Protein AF-A0A3G3MDG9-F1 (afdb_monomer)

Structure (mmCIF, N/CA/C/O backbone):
data_AF-A0A3G3MDG9-F1
#
_entry.id   AF-A0A3G3MDG9-F1
#
loop_
_atom_site.group_PDB
_atom_site.id
_atom_site.type_symbol
_atom_site.label_atom_id
_atom_site.label_alt_id
_atom_site.label_comp_id
_atom_site.label_asym_id
_atom_site.label_entity_id
_atom_site.label_seq_id
_atom_site.pdbx_PDB_ins_code
_atom_site.Cartn_x
_atom_site.Cartn_y
_atom_site.Cartn_z
_atom_site.occupancy
_atom_site.B_iso_or_equiv
_atom_site.auth_seq_id
_atom_site.auth_comp_id
_atom_site.auth_asym_id
_atom_site.auth_atom_id
_atom_site.pdbx_PDB_model_num
ATOM 1 N N . MET A 1 1 ? -11.735 25.273 51.847 1.00 40.66 1 MET A N 1
ATOM 2 C CA . MET A 1 1 ? -10.512 25.060 52.646 1.00 40.66 1 MET A CA 1
ATOM 3 C C . MET A 1 1 ? -9.424 24.562 51.715 1.00 40.66 1 MET A C 1
ATOM 5 O O . MET A 1 1 ? -9.627 23.567 51.036 1.00 40.66 1 MET A O 1
ATOM 9 N N . ARG A 1 2 ? -8.344 25.340 51.602 1.00 42.16 2 ARG A N 1
ATOM 10 C CA . ARG A 1 2 ? -7.123 25.003 50.863 1.00 42.16 2 ARG A CA 1
ATOM 11 C C . ARG A 1 2 ? -6.325 24.003 51.692 1.00 42.16 2 ARG A C 1
ATOM 13 O O . ARG A 1 2 ? -6.172 24.253 52.882 1.00 42.16 2 ARG A O 1
ATOM 20 N N . VAL A 1 3 ? -5.740 22.987 51.067 1.00 43.12 3 VAL A N 1
ATOM 21 C CA . VAL A 1 3 ? -4.471 22.435 51.554 1.00 43.12 3 VAL A CA 1
ATOM 22 C C . VAL A 1 3 ? -3.574 22.186 50.348 1.00 43.12 3 VAL A C 1
ATOM 24 O O . VAL A 1 3 ? -3.864 21.375 49.476 1.00 43.12 3 VAL A O 1
ATOM 27 N N . CYS A 1 4 ? -2.529 23.001 50.290 1.00 39.69 4 CYS A N 1
ATOM 28 C CA . CYS A 1 4 ? -1.399 22.923 49.385 1.00 39.69 4 CYS A CA 1
ATOM 29 C C . CYS A 1 4 ? -0.444 21.814 49.839 1.00 39.69 4 CYS A C 1
ATOM 31 O O . CYS A 1 4 ? -0.303 21.606 51.040 1.00 39.69 4 CYS A O 1
ATOM 33 N N . SER A 1 5 ? 0.289 21.207 48.907 1.00 45.94 5 SER A N 1
ATOM 34 C CA . SER A 1 5 ? 1.649 20.665 49.091 1.00 45.94 5 SER A CA 1
ATOM 35 C C . SER A 1 5 ? 2.196 20.276 47.707 1.00 45.94 5 SER A C 1
ATOM 37 O O . SER A 1 5 ? 1.462 19.645 46.960 1.00 45.94 5 SER A O 1
ATOM 39 N N . VAL A 1 6 ? 3.439 20.489 47.271 1.00 43.09 6 VAL A N 1
ATOM 40 C CA . VAL A 1 6 ? 4.469 21.544 47.365 1.00 43.09 6 VAL A CA 1
ATOM 41 C C . VAL A 1 6 ? 5.701 20.948 46.634 1.00 43.09 6 VAL A C 1
ATOM 43 O O . VAL A 1 6 ? 6.019 19.794 46.881 1.00 43.09 6 VAL A O 1
ATOM 46 N N . LEU A 1 7 ? 6.362 21.759 45.784 1.00 37.25 7 LEU A N 1
ATOM 47 C CA . LEU A 1 7 ? 7.747 21.688 45.229 1.00 37.25 7 LEU A CA 1
ATOM 48 C C . LEU A 1 7 ? 8.160 20.483 44.327 1.00 37.25 7 LEU A C 1
ATOM 50 O O . LEU A 1 7 ? 7.907 19.348 44.690 1.00 37.25 7 LEU A O 1
ATOM 54 N N . LEU A 1 8 ? 8.712 20.567 43.096 1.00 37.09 8 LEU A N 1
ATOM 55 C CA . LEU A 1 8 ? 9.752 21.351 42.362 1.00 37.09 8 LEU A CA 1
ATOM 56 C C . LEU A 1 8 ? 11.233 20.873 42.490 1.00 37.09 8 LEU A C 1
ATOM 58 O O . LEU A 1 8 ? 11.784 20.845 43.581 1.00 37.09 8 LEU A O 1
ATOM 62 N N . VAL A 1 9 ? 11.859 20.700 41.302 1.00 34.34 9 VAL A N 1
ATOM 63 C CA . VAL A 1 9 ? 13.285 20.874 40.874 1.00 34.34 9 VAL A CA 1
ATOM 64 C C . VAL A 1 9 ? 14.215 19.651 40.632 1.00 34.34 9 VAL A C 1
ATOM 66 O O . VAL A 1 9 ? 14.657 18.977 41.549 1.00 34.34 9 VAL A O 1
ATOM 69 N N . ALA A 1 10 ? 14.526 19.484 39.330 1.00 37.44 10 ALA A N 1
ATOM 70 C CA . ALA A 1 10 ? 15.766 19.192 38.565 1.00 37.44 10 ALA A CA 1
ATOM 71 C C . ALA A 1 10 ? 17.047 18.565 39.172 1.00 37.44 10 ALA A C 1
ATOM 73 O O . ALA A 1 10 ? 17.504 18.985 40.224 1.00 37.44 10 ALA A O 1
ATOM 74 N N . ALA A 1 11 ? 17.750 17.749 38.358 1.00 37.03 11 ALA A N 1
ATOM 75 C CA . ALA A 1 11 ? 19.122 18.015 37.864 1.00 37.03 11 ALA A CA 1
ATOM 76 C C . ALA A 1 11 ? 19.625 16.904 36.910 1.00 37.03 11 ALA A C 1
ATOM 78 O O . ALA A 1 11 ? 19.426 15.718 37.156 1.00 37.03 11 ALA A O 1
ATOM 79 N N . ALA A 1 12 ? 20.302 17.306 35.831 1.00 42.16 12 ALA A N 1
ATOM 80 C CA . ALA A 1 12 ? 21.084 16.449 34.941 1.00 42.16 12 ALA A CA 1
ATOM 81 C C . ALA A 1 12 ? 22.559 16.444 35.379 1.00 42.16 12 ALA A C 1
ATOM 83 O O . ALA A 1 12 ? 23.062 17.485 35.802 1.00 42.16 12 ALA A O 1
ATOM 84 N N . ALA A 1 13 ? 23.267 15.323 35.210 1.00 40.09 13 ALA A N 1
ATOM 85 C CA . ALA A 1 13 ? 24.725 15.271 35.312 1.00 40.09 13 ALA A CA 1
ATOM 86 C C . ALA A 1 13 ? 25.321 14.265 34.309 1.00 40.09 13 ALA A C 1
ATOM 88 O O . ALA A 1 13 ? 24.972 13.086 34.307 1.00 40.09 13 ALA A O 1
ATOM 89 N N . LEU A 1 14 ? 26.213 14.781 33.456 1.00 33.66 14 LEU A N 1
ATOM 90 C CA . LEU A 1 14 ? 27.171 14.049 32.625 1.00 33.66 14 LEU A CA 1
ATOM 91 C C . LEU A 1 14 ? 28.174 13.291 33.506 1.00 33.66 14 LEU A C 1
ATOM 93 O O . LEU A 1 14 ? 28.687 13.870 34.461 1.00 33.66 14 LEU A O 1
ATOM 97 N N . ILE A 1 15 ? 28.590 12.097 33.076 1.00 38.34 15 ILE A N 1
ATOM 98 C CA . ILE A 1 15 ? 29.926 11.572 33.391 1.00 38.34 15 ILE A CA 1
ATOM 99 C C . ILE A 1 15 ? 30.553 11.046 32.097 1.00 38.34 15 ILE A C 1
ATOM 101 O O . ILE A 1 15 ? 30.101 10.058 31.523 1.00 38.34 15 ILE A O 1
ATOM 105 N N . ALA A 1 16 ? 31.593 11.746 31.650 1.00 34.00 16 ALA A N 1
ATOM 106 C CA . ALA A 1 16 ? 32.583 11.287 30.688 1.00 34.00 16 ALA A CA 1
ATOM 107 C C . ALA A 1 16 ? 33.885 11.040 31.461 1.00 34.00 16 ALA A C 1
ATOM 109 O O . ALA A 1 16 ? 34.328 11.927 32.190 1.00 34.00 16 ALA A O 1
ATOM 110 N N . ILE A 1 17 ? 34.498 9.866 31.303 1.00 39.69 17 ILE A N 1
ATOM 111 C CA . ILE A 1 17 ? 35.879 9.605 31.728 1.00 39.69 17 ILE A CA 1
ATOM 112 C C . ILE A 1 17 ? 36.569 8.843 30.592 1.00 39.69 17 ILE A C 1
ATOM 114 O O . ILE A 1 17 ? 36.108 7.783 30.175 1.00 39.69 17 ILE A O 1
ATOM 118 N N . SER A 1 18 ? 37.660 9.423 30.094 1.00 33.22 18 SER A N 1
ATOM 119 C CA . SER A 1 18 ? 38.590 8.847 29.118 1.00 33.22 18 SER A CA 1
ATOM 120 C C . SER A 1 18 ? 39.873 8.359 29.802 1.00 33.22 18 SER A C 1
ATOM 122 O O . SER A 1 18 ? 40.293 8.953 30.796 1.00 33.22 18 SER A O 1
ATOM 124 N N . SER A 1 19 ? 40.567 7.437 29.107 1.00 35.47 19 SER A N 1
ATOM 125 C CA . SER A 1 19 ? 42.020 7.103 29.138 1.00 35.47 19 SER A CA 1
ATOM 126 C C . SER A 1 19 ? 42.567 6.350 30.374 1.00 35.47 19 SER A C 1
ATOM 128 O O . SER A 1 19 ? 42.198 6.678 31.489 1.00 35.47 19 SER A O 1
ATOM 130 N N . ALA A 1 20 ? 43.500 5.383 30.299 1.00 33.78 20 ALA A N 1
ATOM 131 C CA . ALA A 1 20 ? 44.300 4.790 29.213 1.00 33.78 20 ALA A CA 1
ATOM 132 C C . ALA A 1 20 ? 45.122 3.563 29.733 1.00 33.78 20 ALA A C 1
ATOM 134 O O . ALA A 1 20 ? 45.177 3.353 30.941 1.00 33.78 20 ALA A O 1
ATOM 135 N N . ILE A 1 21 ? 45.848 2.894 28.808 1.00 35.38 21 ILE A N 1
ATOM 136 C CA . ILE A 1 21 ? 47.139 2.151 28.947 1.00 35.38 21 ILE A CA 1
ATOM 137 C C . ILE A 1 21 ? 47.084 0.599 28.887 1.00 35.38 21 ILE A C 1
ATOM 139 O O . ILE A 1 21 ? 46.670 -0.062 29.832 1.00 35.38 21 ILE A O 1
ATOM 143 N N . GLU A 1 22 ? 47.616 0.038 27.784 1.00 39.00 22 GLU A N 1
ATOM 144 C CA . GLU A 1 22 ? 48.200 -1.323 27.665 1.00 39.00 22 GLU A CA 1
ATOM 145 C C . GLU A 1 22 ? 49.720 -1.299 27.973 1.00 39.00 22 GLU A C 1
ATOM 147 O O . GLU A 1 22 ? 50.306 -0.209 27.974 1.00 39.00 22 GLU A O 1
ATOM 152 N N . PRO A 1 23 ? 50.400 -2.456 28.178 1.00 49.34 23 PRO A N 1
ATOM 153 C CA . PRO A 1 23 ? 51.085 -3.111 27.038 1.00 49.34 23 PRO A CA 1
ATOM 154 C C . PRO A 1 23 ? 51.231 -4.664 27.072 1.00 49.34 23 PRO A C 1
ATOM 156 O O . PRO A 1 23 ? 51.513 -5.261 28.104 1.00 49.34 23 PRO A O 1
ATOM 159 N N . SER A 1 24 ? 51.111 -5.268 25.877 1.00 36.94 24 SER A N 1
ATOM 160 C CA . SER A 1 24 ? 51.947 -6.291 25.182 1.00 36.94 24 SER A CA 1
ATOM 161 C C . SER A 1 24 ? 52.728 -7.407 25.924 1.00 36.94 24 SER A C 1
ATOM 163 O O . SER A 1 24 ? 53.593 -7.106 26.741 1.00 36.94 24 SER A O 1
ATOM 165 N N . ALA A 1 25 ? 52.585 -8.670 25.462 1.00 37.84 25 ALA A N 1
ATOM 166 C CA . ALA A 1 25 ? 53.700 -9.531 24.991 1.00 37.84 25 ALA A CA 1
ATOM 167 C C . ALA A 1 25 ? 53.247 -10.862 24.318 1.00 37.84 25 ALA A C 1
ATOM 169 O O . ALA A 1 25 ? 52.227 -11.456 24.648 1.00 37.84 25 ALA A O 1
ATOM 170 N N . THR A 1 26 ? 54.078 -11.294 23.367 1.00 35.34 26 THR A N 1
ATOM 171 C CA . THR A 1 26 ? 53.973 -12.276 22.262 1.00 35.34 26 THR A CA 1
ATOM 172 C C . THR A 1 26 ? 54.349 -13.733 22.619 1.00 35.34 26 THR A C 1
ATOM 174 O O . THR A 1 26 ? 55.194 -13.923 23.485 1.00 35.34 26 THR A O 1
ATOM 177 N N . SER A 1 27 ? 53.859 -14.751 21.875 1.00 28.95 27 SER A N 1
ATOM 178 C CA . SER A 1 27 ? 54.672 -15.750 21.110 1.00 28.95 27 SER A CA 1
ATOM 179 C C . SER A 1 27 ? 53.924 -17.055 20.742 1.00 28.95 27 SER A C 1
ATOM 181 O O . SER A 1 27 ? 53.002 -17.488 21.420 1.00 28.95 27 SER A O 1
ATOM 183 N N . THR A 1 28 ? 54.349 -17.679 19.637 1.00 39.06 28 THR A N 1
ATOM 184 C CA . THR A 1 28 ? 53.748 -18.792 18.867 1.00 39.06 28 THR A CA 1
ATOM 185 C C . THR A 1 28 ? 54.787 -19.889 18.548 1.00 39.06 28 THR A C 1
ATOM 187 O O . THR A 1 28 ? 55.957 -19.535 18.438 1.00 39.06 28 THR A O 1
ATOM 190 N N . VAL A 1 29 ? 54.348 -21.139 18.247 1.00 29.59 29 VAL A N 1
ATOM 191 C CA . VAL A 1 29 ? 54.747 -22.039 17.101 1.00 29.59 29 VAL A CA 1
ATOM 192 C C . VAL A 1 29 ? 54.906 -23.562 17.424 1.00 29.59 29 VAL A C 1
ATOM 194 O O . VAL A 1 29 ? 55.807 -23.930 18.161 1.00 29.59 29 VAL A O 1
ATOM 197 N N . LYS A 1 30 ? 54.059 -24.391 16.751 1.00 34.00 30 LYS A N 1
ATOM 198 C CA . LYS A 1 30 ? 54.176 -25.708 16.006 1.00 34.00 30 LYS A CA 1
ATOM 199 C C . LYS A 1 30 ? 54.947 -26.935 16.597 1.00 34.00 30 LYS A C 1
ATOM 201 O O . LYS A 1 30 ? 55.933 -26.748 17.284 1.00 34.00 30 LYS A O 1
ATOM 206 N N . VAL A 1 31 ? 54.586 -28.217 16.327 1.00 33.28 31 VAL A N 1
ATOM 207 C CA . VAL A 1 31 ? 54.871 -29.023 15.087 1.00 33.28 31 VAL A CA 1
ATOM 208 C C . VAL A 1 31 ? 54.254 -30.474 15.097 1.00 33.28 31 VAL A C 1
ATOM 210 O O . VAL A 1 31 ? 54.311 -31.131 16.127 1.00 33.28 31 VAL A O 1
ATOM 213 N N . ALA A 1 32 ? 53.717 -30.909 13.926 1.00 34.22 32 ALA A N 1
ATOM 214 C CA . ALA A 1 32 ? 53.700 -32.199 13.137 1.00 34.22 32 ALA A CA 1
ATOM 215 C C . ALA A 1 32 ? 53.591 -33.626 13.785 1.00 34.22 32 ALA A C 1
ATOM 217 O O . ALA A 1 32 ? 54.281 -33.912 14.750 1.00 34.22 32 ALA A O 1
ATOM 218 N N . GLU A 1 33 ? 52.642 -34.514 13.404 1.00 30.64 33 GLU A N 1
ATOM 219 C CA . GLU A 1 33 ? 52.488 -35.512 12.280 1.00 30.64 33 GLU A CA 1
ATOM 220 C C . GLU A 1 33 ? 53.062 -36.959 12.475 1.00 30.64 33 GLU A C 1
ATOM 222 O O . GLU A 1 33 ? 54.268 -37.163 12.427 1.00 30.64 33 GLU A O 1
ATOM 227 N N . VAL A 1 34 ? 52.138 -37.952 12.484 1.00 33.94 34 VAL A N 1
ATOM 228 C CA . VAL A 1 34 ? 52.049 -39.171 11.609 1.00 33.94 34 VAL A CA 1
ATOM 229 C C . VAL A 1 34 ? 52.614 -40.569 12.023 1.00 33.94 34 VAL A C 1
ATOM 231 O O . VAL A 1 34 ? 53.767 -40.715 12.402 1.00 33.94 34 VAL A O 1
ATOM 234 N N . GLN A 1 35 ? 51.774 -41.603 11.731 1.00 32.31 35 GLN A N 1
ATOM 235 C CA . GLN A 1 35 ? 51.984 -43.074 11.506 1.00 32.31 35 GLN A CA 1
ATOM 236 C C . GLN A 1 35 ? 52.208 -44.009 12.728 1.00 32.31 35 GLN A C 1
ATOM 238 O O . GLN A 1 35 ? 52.858 -43.621 13.679 1.00 32.31 35 GLN A O 1
ATOM 243 N N . ALA A 1 36 ? 51.789 -45.290 12.796 1.00 35.44 36 ALA A N 1
ATOM 244 C CA . ALA A 1 36 ? 50.981 -46.207 11.969 1.00 35.44 36 ALA A CA 1
ATOM 245 C C . ALA A 1 36 ? 50.685 -47.529 12.737 1.00 35.44 36 ALA A C 1
ATOM 247 O O . ALA A 1 36 ? 51.465 -47.927 13.590 1.00 35.44 36 ALA A O 1
ATOM 248 N N . ARG A 1 37 ? 49.657 -48.264 12.272 1.00 33.19 37 ARG A N 1
ATOM 249 C CA . ARG A 1 37 ? 49.536 -49.745 12.163 1.00 33.19 37 ARG A CA 1
ATOM 250 C C . ARG A 1 37 ? 49.716 -50.651 13.404 1.00 33.19 37 ARG A C 1
ATOM 252 O O . ARG A 1 37 ? 50.830 -50.957 13.798 1.00 33.19 37 ARG A O 1
ATOM 259 N N . GLY A 1 38 ? 48.635 -51.385 13.704 1.00 34.41 38 GLY A N 1
ATOM 260 C CA . GLY A 1 38 ? 48.641 -52.839 13.468 1.00 34.41 38 GLY A CA 1
ATOM 261 C C . GLY A 1 38 ? 48.360 -53.780 14.647 1.00 34.41 38 GLY A C 1
ATOM 262 O O . GLY A 1 38 ? 49.300 -54.232 15.278 1.00 34.41 38 GLY A O 1
ATOM 263 N N . ALA A 1 39 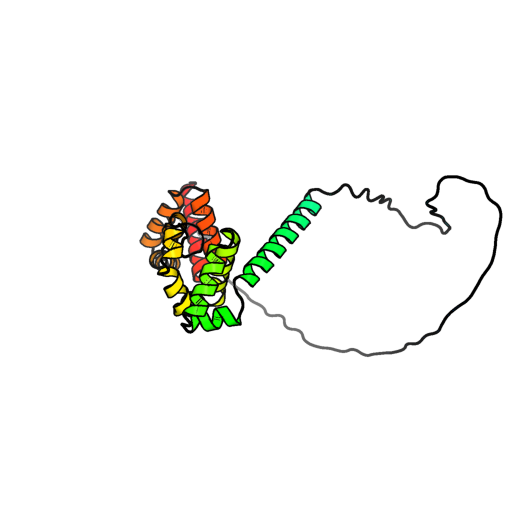? 47.085 -54.188 14.744 1.00 36.84 39 ALA A N 1
ATOM 264 C CA . ALA A 1 39 ? 46.558 -55.533 15.046 1.00 36.84 39 ALA A CA 1
ATOM 265 C C . ALA A 1 39 ? 46.810 -56.184 16.424 1.00 36.84 39 ALA A C 1
ATOM 267 O O . ALA A 1 39 ? 47.897 -56.121 16.969 1.00 36.84 39 ALA A O 1
ATOM 268 N N . ASP A 1 40 ? 45.932 -57.010 16.994 1.00 40.38 40 ASP A N 1
ATOM 269 C CA . ASP A 1 40 ? 44.495 -57.333 16.906 1.00 40.38 40 ASP A CA 1
ATOM 270 C C . ASP A 1 40 ? 44.299 -58.502 17.915 1.00 40.38 40 ASP A C 1
ATOM 272 O O . ASP A 1 40 ? 45.234 -59.285 18.114 1.00 40.38 40 ASP A O 1
ATOM 276 N N . LYS A 1 41 ? 43.059 -58.696 18.404 1.00 49.59 41 LYS A N 1
ATOM 277 C CA . LYS A 1 41 ? 42.467 -59.923 19.009 1.00 49.59 41 LYS A CA 1
ATOM 278 C C . LYS A 1 41 ? 42.630 -60.118 20.534 1.00 49.59 41 LYS A C 1
ATOM 280 O O . LYS A 1 41 ? 43.735 -60.073 21.044 1.00 49.59 41 LYS A O 1
ATOM 285 N N . ARG A 1 42 ? 41.601 -60.469 21.330 1.00 44.19 42 ARG A N 1
ATOM 286 C CA . ARG A 1 42 ? 40.254 -61.049 21.090 1.00 44.19 42 ARG A CA 1
ATOM 287 C C . ARG A 1 42 ? 39.276 -60.704 22.251 1.00 44.19 42 ARG A C 1
ATOM 289 O O . ARG A 1 42 ? 39.528 -61.104 23.376 1.00 44.19 42 ARG A O 1
ATOM 296 N N . PHE A 1 43 ? 38.159 -60.061 21.899 1.00 52.62 43 PHE A N 1
ATOM 297 C CA . PHE A 1 43 ? 36.726 -60.275 22.222 1.00 52.62 43 PHE A CA 1
ATOM 298 C C . PHE A 1 43 ? 36.193 -60.710 23.606 1.00 52.62 43 PHE A C 1
ATOM 300 O O . PHE A 1 43 ? 36.505 -61.796 24.081 1.00 52.62 43 PHE A O 1
ATOM 307 N N . LEU A 1 44 ? 35.116 -60.020 24.022 1.00 37.78 44 LEU A N 1
ATOM 308 C CA . LEU A 1 44 ? 33.747 -60.564 24.154 1.00 37.78 44 LEU A CA 1
ATOM 309 C C . LEU A 1 44 ? 32.713 -59.472 23.780 1.00 37.78 44 LEU A C 1
ATOM 311 O O . LEU A 1 44 ? 33.039 -58.297 23.720 1.00 37.78 44 LEU A O 1
ATOM 315 N N . ARG A 1 45 ? 31.503 -59.887 23.397 1.00 54.28 45 ARG A N 1
ATOM 316 C CA . ARG A 1 45 ? 30.595 -59.229 22.437 1.00 54.28 45 ARG A CA 1
ATOM 317 C C . ARG A 1 45 ? 29.321 -58.719 23.126 1.00 54.28 45 ARG A C 1
ATOM 319 O O . ARG A 1 45 ? 28.633 -59.532 23.732 1.00 54.28 45 ARG A O 1
ATOM 326 N N . SER A 1 46 ? 28.950 -57.448 22.941 1.00 47.38 46 SER A N 1
ATOM 327 C CA . SER A 1 46 ? 27.567 -56.937 23.058 1.00 47.38 46 SER A CA 1
ATOM 328 C C . SER A 1 46 ? 27.425 -55.599 22.303 1.00 47.38 46 SER A C 1
ATOM 330 O O . SER A 1 46 ? 28.430 -55.028 21.898 1.00 47.38 46 SER A O 1
ATOM 332 N N . HIS A 1 47 ? 26.197 -55.221 21.941 1.00 39.91 47 HIS A N 1
ATOM 333 C CA . HIS A 1 47 ? 25.852 -54.383 20.781 1.00 39.91 47 HIS A CA 1
ATOM 334 C C . HIS A 1 47 ? 26.597 -53.034 20.661 1.00 39.91 47 HIS A C 1
ATOM 336 O O . HIS A 1 47 ? 26.511 -52.183 21.536 1.00 39.91 47 HIS A O 1
ATOM 342 N N . GLN A 1 48 ? 27.254 -52.840 19.507 1.00 46.75 48 GLN A N 1
ATOM 343 C CA . GLN A 1 48 ? 27.901 -51.603 19.057 1.00 46.75 48 GLN A CA 1
ATOM 344 C C . GLN A 1 48 ? 26.969 -50.394 19.184 1.00 46.75 48 GLN A C 1
ATOM 346 O O . GLN A 1 48 ? 25.990 -50.291 18.449 1.00 46.75 48 GLN A O 1
ATOM 351 N N . THR A 1 49 ? 27.315 -49.455 20.057 1.00 44.25 49 THR A N 1
ATOM 352 C CA . THR A 1 49 ? 27.961 -48.190 19.662 1.00 44.25 49 THR A CA 1
ATOM 353 C C . THR A 1 49 ? 28.788 -47.755 20.883 1.00 44.25 49 THR A C 1
ATOM 355 O O . THR A 1 49 ? 28.218 -47.300 21.862 1.00 44.25 49 THR A O 1
ATOM 358 N N . GLU A 1 50 ? 30.090 -48.070 20.885 1.00 39.44 50 GLU A N 1
ATOM 359 C CA . GLU A 1 50 ? 31.003 -47.932 22.036 1.00 39.44 50 GLU A CA 1
ATOM 360 C C . GLU A 1 50 ? 31.090 -46.476 22.524 1.00 39.44 50 GLU A C 1
ATOM 362 O O . GLU A 1 50 ? 31.585 -45.595 21.819 1.00 39.44 50 GLU A O 1
ATOM 367 N N . GLU A 1 51 ? 30.606 -46.248 23.743 1.00 55.50 51 GLU A N 1
ATOM 368 C CA . GLU A 1 51 ? 31.224 -45.312 24.679 1.00 55.50 51 GLU A CA 1
ATOM 369 C C . GLU A 1 51 ? 32.533 -45.925 25.206 1.00 55.50 51 GLU A C 1
ATOM 371 O O . GLU A 1 51 ? 32.867 -47.053 24.857 1.00 55.50 51 GLU A O 1
ATOM 376 N N . GLU A 1 52 ? 33.209 -45.197 26.096 1.00 47.78 52 GLU A N 1
ATOM 377 C CA . GLU A 1 52 ? 34.110 -45.682 27.156 1.00 47.78 52 GLU A CA 1
ATOM 378 C C . GLU A 1 52 ? 35.529 -45.112 27.050 1.00 47.78 52 GLU A C 1
ATOM 380 O O . GLU A 1 52 ? 36.135 -45.066 25.988 1.00 47.78 52 GLU A O 1
ATOM 385 N N . GLN A 1 53 ? 36.194 -44.684 28.116 1.00 43.66 53 GLN A N 1
ATOM 386 C CA . GLN A 1 53 ? 35.896 -44.506 29.541 1.00 43.66 53 GLN A CA 1
ATOM 387 C C . GLN A 1 53 ? 37.190 -43.916 30.123 1.00 43.66 53 GLN A C 1
ATOM 389 O O . GLN A 1 53 ? 38.274 -44.154 29.585 1.00 43.66 53 GLN A O 1
ATOM 394 N N . GLY A 1 54 ? 37.102 -43.282 31.290 1.00 36.12 54 GLY A N 1
ATOM 395 C CA . GLY A 1 54 ? 38.164 -43.453 32.280 1.00 36.12 54 GLY A CA 1
ATOM 396 C C . GLY A 1 54 ? 38.705 -42.180 32.917 1.00 36.12 54 GLY A C 1
ATOM 397 O O . GLY A 1 54 ? 39.614 -41.555 32.388 1.00 36.12 54 GLY A O 1
ATOM 398 N N . ASP A 1 55 ? 38.227 -41.961 34.141 1.00 34.22 55 ASP A N 1
ATOM 399 C CA . ASP A 1 55 ? 39.079 -41.781 35.323 1.00 34.22 55 ASP A CA 1
ATOM 400 C C . ASP A 1 55 ? 39.641 -40.372 35.612 1.00 34.22 55 ASP A C 1
ATOM 402 O O . ASP A 1 55 ? 40.752 -40.024 35.221 1.00 34.22 55 ASP A O 1
ATOM 406 N N . SER A 1 56 ? 38.890 -39.590 36.400 1.00 36.84 56 SER A N 1
ATOM 407 C CA . SER A 1 56 ? 39.423 -38.902 37.590 1.00 36.84 56 SER A CA 1
ATOM 408 C C . SER A 1 56 ? 38.295 -38.333 38.459 1.00 36.84 56 SER A C 1
ATOM 410 O O . SER A 1 56 ? 37.327 -37.787 37.935 1.00 36.84 56 SER A O 1
ATOM 412 N N . ASP A 1 57 ? 38.473 -38.432 39.775 1.00 35.94 57 ASP A N 1
ATOM 413 C CA . ASP A 1 57 ? 37.680 -37.820 40.847 1.00 35.94 57 ASP A CA 1
ATOM 414 C C . ASP A 1 57 ? 37.044 -36.451 40.519 1.00 35.94 57 ASP A C 1
ATOM 416 O O . ASP A 1 57 ? 37.723 -35.491 40.159 1.00 35.94 57 ASP A O 1
ATOM 420 N N . VAL A 1 58 ? 35.730 -36.409 40.760 1.00 41.50 58 VAL A N 1
ATOM 421 C CA . VAL A 1 58 ? 34.888 -35.307 41.257 1.00 41.50 58 VAL A CA 1
ATOM 422 C C . VAL A 1 58 ? 35.185 -33.897 40.729 1.00 41.50 58 VAL A C 1
ATOM 424 O O . VAL A 1 58 ? 35.924 -33.116 41.326 1.00 41.50 58 VAL A O 1
ATOM 427 N N . ASN A 1 59 ? 34.424 -33.512 39.708 1.00 33.44 59 ASN A N 1
ATOM 428 C CA . ASN A 1 59 ? 33.487 -32.403 39.873 1.00 33.44 59 ASN A CA 1
ATOM 429 C C . ASN A 1 59 ? 32.250 -32.674 39.005 1.00 33.44 59 ASN A C 1
ATOM 431 O O . ASN A 1 59 ? 32.382 -32.754 37.790 1.00 33.44 59 ASN A O 1
ATOM 435 N N . GLU A 1 60 ? 31.128 -32.899 39.698 1.00 40.66 60 GLU A N 1
ATOM 436 C CA . GLU A 1 60 ? 29.733 -32.522 39.384 1.00 40.66 60 GLU A CA 1
ATOM 437 C C . GLU A 1 60 ? 29.268 -32.716 37.925 1.00 40.66 60 GLU A C 1
ATOM 439 O O . GLU A 1 60 ? 29.809 -32.131 36.995 1.00 40.66 60 GLU A O 1
ATOM 444 N N . GLU A 1 61 ? 28.374 -33.690 37.692 1.00 50.06 61 GLU A N 1
ATOM 445 C CA . GLU A 1 61 ? 26.941 -33.441 37.390 1.00 50.06 61 GLU A CA 1
ATOM 446 C C . GLU A 1 61 ? 26.792 -32.521 36.164 1.00 50.06 61 GLU A C 1
ATOM 448 O O . GLU A 1 61 ? 27.188 -31.366 36.176 1.00 50.06 61 GLU A O 1
ATOM 453 N N . GLU A 1 62 ? 26.346 -33.006 35.011 1.00 40.25 62 GLU A N 1
ATOM 454 C CA . GLU A 1 62 ? 24.933 -33.246 34.691 1.00 40.25 62 GLU A CA 1
ATOM 455 C C . GLU A 1 62 ? 24.918 -34.180 33.462 1.00 40.25 62 GLU A C 1
ATOM 457 O O . GLU A 1 62 ? 25.584 -33.939 32.455 1.00 40.25 62 GLU A O 1
ATOM 462 N N . ASP A 1 63 ? 24.415 -35.407 33.594 1.00 51.34 63 ASP A N 1
ATOM 463 C CA . ASP A 1 63 ? 23.075 -35.764 33.104 1.00 51.34 63 ASP A CA 1
ATOM 464 C C . ASP A 1 63 ? 22.475 -34.719 32.161 1.00 51.34 63 ASP A C 1
ATOM 466 O O . ASP A 1 63 ? 21.785 -33.812 32.596 1.00 51.34 63 ASP A O 1
ATOM 470 N N . ASP A 1 64 ? 22.745 -34.863 30.868 1.00 40.56 64 ASP A N 1
ATOM 471 C CA . ASP A 1 64 ? 21.792 -34.439 29.854 1.00 40.56 64 ASP A CA 1
ATOM 472 C C . ASP A 1 64 ? 21.946 -35.357 28.644 1.00 40.56 64 ASP A C 1
ATOM 474 O O . ASP A 1 64 ? 22.521 -35.047 27.595 1.00 40.56 64 ASP A O 1
ATOM 478 N N . SER A 1 65 ? 21.362 -36.545 28.804 1.00 44.03 65 SER A N 1
ATOM 479 C CA . SER A 1 65 ? 20.640 -37.164 27.703 1.00 44.03 65 SER A CA 1
ATOM 480 C C . SER A 1 65 ? 19.594 -36.152 27.220 1.00 44.03 65 SER A C 1
ATOM 482 O O . SER A 1 65 ? 18.417 -36.252 27.568 1.00 44.03 65 SER A O 1
ATOM 484 N N . GLU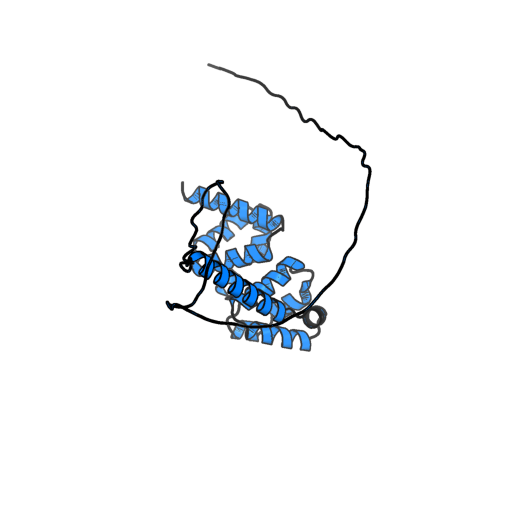 A 1 66 ? 20.008 -35.192 26.385 1.00 41.62 66 GLU A N 1
ATOM 485 C CA . GLU A 1 66 ? 19.098 -34.446 25.526 1.00 41.62 66 GLU A CA 1
ATOM 486 C C . GLU A 1 66 ? 18.540 -35.443 24.507 1.00 41.62 66 GLU A C 1
ATOM 488 O O . GLU A 1 66 ? 18.933 -35.519 23.337 1.00 41.62 66 GLU A O 1
ATOM 493 N N . GLU A 1 67 ? 17.580 -36.234 24.979 1.00 45.16 67 GLU A N 1
ATOM 494 C CA . GLU A 1 67 ? 16.446 -36.658 24.196 1.00 45.16 67 GLU A CA 1
ATOM 495 C C . GLU A 1 67 ? 15.953 -35.382 23.514 1.00 45.16 67 GLU A C 1
ATOM 497 O O . GLU A 1 67 ? 15.226 -34.575 24.093 1.00 45.16 67 GLU A O 1
ATOM 502 N N . ARG A 1 68 ? 16.428 -35.135 22.285 1.00 47.00 68 ARG A N 1
ATOM 503 C CA . ARG A 1 68 ? 15.883 -34.111 21.400 1.00 47.00 68 ARG A CA 1
ATOM 504 C C . ARG A 1 68 ? 14.483 -34.566 21.023 1.00 47.00 68 ARG A C 1
ATOM 506 O O . ARG A 1 68 ? 14.213 -34.937 19.879 1.00 47.00 68 ARG A O 1
ATOM 513 N N . GLY A 1 69 ? 13.578 -34.531 21.998 1.00 41.53 69 GLY A N 1
ATOM 514 C CA . GLY A 1 69 ? 12.177 -34.311 21.758 1.00 41.53 69 GLY A CA 1
ATOM 515 C C . GLY A 1 69 ? 12.146 -33.123 20.822 1.00 41.53 69 GLY A C 1
ATOM 516 O O . GLY A 1 69 ? 12.677 -32.060 21.141 1.00 41.53 69 GLY A O 1
ATOM 517 N N . ILE A 1 70 ? 11.660 -33.355 19.606 1.00 45.81 70 ILE A N 1
ATOM 518 C CA . ILE A 1 70 ? 11.476 -32.310 18.611 1.00 45.81 70 ILE A CA 1
ATOM 519 C C . ILE A 1 70 ? 10.600 -31.277 19.303 1.00 45.81 70 ILE A C 1
ATOM 521 O O . ILE A 1 70 ? 9.388 -31.465 19.418 1.00 45.81 70 ILE A O 1
ATOM 525 N N . ASN A 1 71 ? 11.228 -30.232 19.837 1.00 50.16 71 ASN A N 1
ATOM 526 C CA . ASN A 1 71 ? 10.514 -29.164 20.484 1.00 50.16 71 ASN A CA 1
ATOM 527 C C . ASN A 1 71 ? 9.714 -28.522 19.358 1.00 50.16 71 ASN A C 1
ATOM 529 O O . ASN A 1 71 ? 10.270 -27.948 18.416 1.00 50.16 71 ASN A O 1
ATOM 533 N N . VAL A 1 72 ? 8.403 -28.756 19.379 1.00 56.06 72 VAL A N 1
ATOM 534 C CA . VAL A 1 72 ? 7.493 -28.350 18.307 1.00 56.06 72 VAL A CA 1
ATOM 535 C C . VAL A 1 72 ? 7.604 -26.841 18.092 1.00 56.06 72 VAL A C 1
ATOM 537 O O . VAL A 1 72 ? 7.467 -26.379 16.961 1.00 56.06 72 VAL A O 1
ATOM 540 N N . ASP A 1 73 ? 7.961 -26.089 19.134 1.00 51.56 73 ASP A N 1
ATOM 541 C CA . ASP A 1 73 ? 8.196 -24.653 19.068 1.00 51.56 73 ASP A CA 1
ATOM 542 C C . ASP A 1 73 ? 9.500 -24.278 18.349 1.00 51.56 73 ASP A C 1
ATOM 544 O O . ASP A 1 73 ? 9.482 -23.338 17.553 1.00 51.56 73 ASP A O 1
ATOM 548 N N . ASP A 1 74 ? 10.588 -25.039 18.505 1.00 59.41 74 ASP A N 1
ATOM 549 C CA . ASP A 1 74 ? 11.823 -24.841 17.728 1.00 59.41 74 ASP A CA 1
ATOM 550 C C . ASP A 1 74 ? 11.631 -25.247 16.268 1.00 59.41 74 ASP A C 1
ATOM 552 O O . ASP A 1 74 ? 12.037 -24.525 15.355 1.00 59.41 74 ASP A O 1
ATOM 556 N N . ALA A 1 75 ? 10.929 -26.353 16.013 1.00 55.50 75 ALA A N 1
ATOM 557 C CA . ALA A 1 75 ? 10.557 -26.745 14.659 1.00 55.50 75 ALA A CA 1
ATOM 558 C C . ALA A 1 75 ? 9.657 -25.682 14.001 1.00 55.50 75 ALA A C 1
ATOM 560 O O . ALA A 1 75 ? 9.863 -25.329 12.839 1.00 55.50 75 ALA A O 1
ATOM 561 N N . LEU A 1 76 ? 8.700 -25.105 14.737 1.00 55.62 76 LEU A N 1
ATOM 562 C CA . LEU A 1 76 ? 7.858 -24.002 14.267 1.00 55.62 76 LEU A CA 1
ATOM 563 C C . LEU A 1 76 ? 8.638 -22.697 14.093 1.00 55.62 76 LEU A C 1
ATOM 565 O O . LEU A 1 76 ? 8.341 -21.953 13.159 1.00 55.62 76 LEU A O 1
ATOM 569 N N . ALA A 1 77 ? 9.624 -22.398 14.937 1.00 60.56 77 ALA A N 1
ATOM 570 C CA . ALA A 1 77 ? 10.486 -21.230 14.797 1.00 60.56 77 ALA A CA 1
ATOM 571 C C . ALA A 1 77 ? 11.396 -21.355 13.569 1.00 60.56 77 ALA A C 1
ATOM 573 O O . ALA A 1 77 ? 11.484 -20.410 12.783 1.00 60.56 77 ALA A O 1
ATOM 574 N N . ILE A 1 78 ? 11.981 -22.534 13.339 1.00 55.94 78 ILE A N 1
ATOM 575 C CA . ILE A 1 78 ? 12.756 -22.864 12.137 1.00 55.94 78 ILE A CA 1
ATOM 576 C C . ILE A 1 78 ? 11.859 -22.801 10.899 1.00 55.94 78 ILE A C 1
ATOM 578 O O . ILE A 1 78 ? 12.241 -22.188 9.907 1.00 55.94 78 ILE A O 1
ATOM 582 N N . LEU A 1 79 ? 10.638 -23.347 10.949 1.00 43.06 79 LEU A N 1
ATOM 583 C CA . LEU A 1 79 ? 9.676 -23.267 9.845 1.00 43.06 79 LEU A CA 1
ATOM 584 C C . LEU A 1 79 ? 9.222 -21.827 9.583 1.00 43.06 79 LEU A C 1
ATOM 586 O O . LEU A 1 79 ? 9.188 -21.409 8.430 1.00 43.06 79 LEU A O 1
ATOM 590 N N . ARG A 1 80 ? 8.919 -21.029 10.615 1.00 52.78 80 ARG A N 1
ATOM 591 C CA . ARG A 1 80 ? 8.596 -19.596 10.469 1.00 52.78 80 ARG A CA 1
ATOM 592 C C . ARG A 1 80 ? 9.786 -18.821 9.919 1.00 52.78 80 ARG A C 1
ATOM 594 O O . ARG A 1 80 ? 9.591 -17.966 9.062 1.00 52.78 80 ARG A O 1
ATOM 601 N N . GLY A 1 81 ? 10.997 -19.128 10.376 1.00 45.91 81 GLY A N 1
ATOM 602 C CA . GLY A 1 81 ? 12.248 -18.560 9.884 1.00 45.91 81 GLY A CA 1
ATOM 603 C C . GLY A 1 81 ? 12.485 -18.900 8.415 1.00 45.91 81 GLY A C 1
ATOM 604 O O . GLY A 1 81 ? 12.713 -18.001 7.6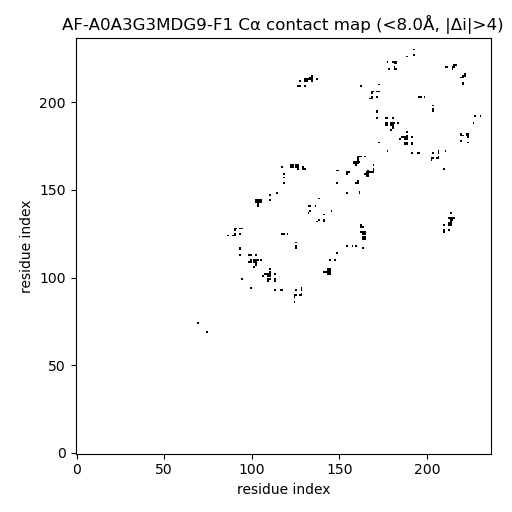13 1.00 45.91 81 GLY A O 1
ATOM 605 N N . ALA A 1 82 ? 12.319 -2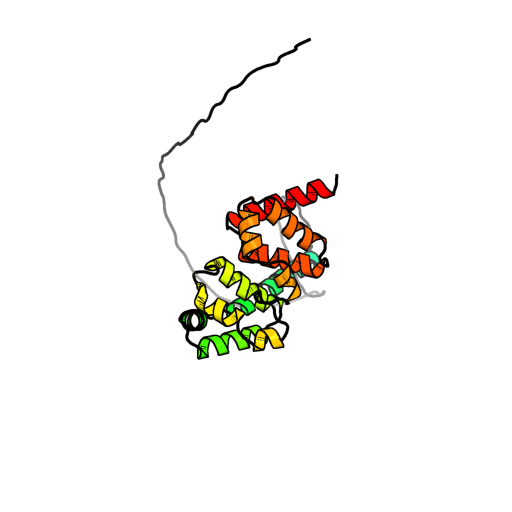0.166 8.035 1.00 45.50 82 ALA A N 1
ATOM 606 C CA . ALA A 1 82 ? 12.449 -20.649 6.664 1.00 45.50 82 ALA A CA 1
ATOM 607 C C . ALA A 1 82 ? 11.360 -20.079 5.744 1.00 45.50 82 ALA A C 1
ATOM 609 O O . ALA A 1 82 ? 11.650 -19.666 4.624 1.00 45.50 82 ALA A O 1
ATOM 610 N N . VAL A 1 83 ? 10.112 -19.985 6.214 1.00 54.22 83 VAL A N 1
ATOM 611 C CA . VAL A 1 83 ? 9.006 -19.348 5.481 1.00 54.22 83 VAL A CA 1
ATOM 612 C C . VAL A 1 83 ? 9.258 -17.851 5.320 1.00 54.22 83 VAL A C 1
ATOM 614 O O . VAL A 1 83 ? 9.057 -17.317 4.232 1.00 54.22 83 VAL A O 1
ATOM 617 N N . LYS A 1 84 ? 9.740 -17.167 6.364 1.00 60.97 84 LYS A N 1
ATOM 618 C CA . LYS A 1 84 ? 10.108 -15.747 6.307 1.00 60.97 84 LYS A CA 1
ATOM 619 C C . LYS A 1 84 ? 11.282 -15.518 5.354 1.00 60.97 84 LYS A C 1
ATOM 621 O O . LYS A 1 84 ? 11.196 -14.612 4.538 1.00 60.97 84 LYS A O 1
ATOM 626 N N . SER A 1 85 ? 12.313 -16.364 5.396 1.00 62.69 85 SER A N 1
ATOM 627 C CA . SER A 1 85 ? 13.451 -16.331 4.467 1.00 62.69 85 SER A CA 1
ATOM 628 C C . SER A 1 85 ? 12.988 -16.533 3.029 1.00 62.69 85 SER A C 1
ATOM 630 O O . SER A 1 85 ? 13.230 -15.683 2.185 1.00 62.69 85 SER A O 1
ATOM 632 N N . ARG A 1 86 ? 12.202 -17.583 2.765 1.00 62.03 86 ARG A N 1
ATOM 633 C CA . ARG A 1 86 ? 11.664 -17.872 1.431 1.00 62.03 86 ARG A CA 1
ATOM 634 C C . ARG A 1 86 ? 10.770 -16.750 0.906 1.00 62.03 86 ARG A C 1
ATOM 636 O O . ARG A 1 86 ? 10.761 -16.472 -0.291 1.00 62.03 86 ARG A O 1
ATOM 643 N N . ASN A 1 87 ? 9.995 -16.121 1.786 1.00 70.44 87 ASN A N 1
ATOM 644 C CA . ASN A 1 87 ? 9.185 -14.965 1.428 1.00 70.44 87 ASN A CA 1
ATOM 645 C C . ASN A 1 87 ? 10.050 -13.732 1.148 1.00 70.44 87 ASN A C 1
ATOM 647 O O . ASN A 1 87 ? 9.712 -12.993 0.231 1.00 70.44 87 ASN A O 1
ATOM 651 N N . ASN A 1 88 ? 11.149 -13.522 1.875 1.00 74.88 88 ASN A N 1
ATOM 652 C CA . ASN A 1 88 ? 12.098 -12.444 1.592 1.00 74.88 88 ASN A CA 1
ATOM 653 C C . ASN A 1 88 ? 12.776 -12.657 0.233 1.00 74.88 88 ASN A C 1
ATOM 655 O O . ASN A 1 88 ? 12.729 -11.757 -0.597 1.00 74.88 88 ASN A O 1
ATOM 659 N N . ASP A 1 89 ? 13.258 -13.869 -0.053 1.00 77.06 89 ASP A N 1
ATOM 660 C CA . ASP A 1 89 ? 13.856 -14.211 -1.351 1.00 77.06 89 ASP A CA 1
ATOM 661 C C . ASP A 1 89 ? 12.857 -13.993 -2.501 1.00 77.06 89 ASP A C 1
ATOM 663 O O . ASP A 1 89 ? 13.191 -13.467 -3.564 1.00 77.06 89 ASP A O 1
ATOM 667 N N . ALA A 1 90 ? 11.588 -14.358 -2.283 1.00 78.75 90 ALA A N 1
ATOM 668 C CA . ALA A 1 90 ? 10.521 -14.130 -3.251 1.00 78.75 90 ALA A CA 1
ATOM 669 C C . ALA A 1 90 ? 10.177 -12.639 -3.419 1.00 78.75 90 ALA A C 1
ATOM 671 O O . ALA A 1 90 ? 9.809 -12.226 -4.517 1.00 78.75 90 ALA A O 1
ATOM 672 N N . VAL A 1 91 ? 10.279 -11.832 -2.360 1.00 83.88 91 VAL A N 1
ATOM 673 C CA . VAL A 1 91 ? 10.093 -10.374 -2.419 1.00 83.88 91 VAL A CA 1
ATOM 674 C C . VAL A 1 91 ? 11.241 -9.719 -3.180 1.00 83.88 91 VAL A C 1
ATOM 676 O O . VAL A 1 91 ? 10.982 -8.904 -4.064 1.00 83.88 91 VAL A O 1
ATOM 679 N N . ASP A 1 92 ? 12.482 -10.113 -2.907 1.00 82.44 92 ASP A N 1
ATOM 680 C CA . ASP A 1 92 ? 13.668 -9.590 -3.588 1.00 82.44 92 ASP A CA 1
ATOM 681 C C . ASP A 1 92 ? 13.654 -9.947 -5.080 1.00 82.44 92 ASP A C 1
ATOM 683 O O . ASP A 1 92 ? 13.970 -9.112 -5.931 1.00 82.44 92 ASP A O 1
ATOM 687 N N . ALA A 1 93 ? 13.160 -11.140 -5.429 1.00 82.56 93 ALA A N 1
ATOM 688 C CA . ALA A 1 93 ? 12.925 -11.530 -6.818 1.00 82.56 93 ALA A CA 1
ATOM 689 C C . ALA A 1 93 ? 11.900 -10.633 -7.544 1.00 82.56 93 ALA A C 1
ATOM 691 O O . ALA A 1 93 ? 11.975 -10.487 -8.765 1.00 82.56 93 ALA A O 1
ATOM 692 N N . LEU A 1 94 ? 10.957 -10.012 -6.820 1.00 86.50 94 LEU A N 1
ATOM 693 C CA . LEU A 1 94 ? 10.014 -9.028 -7.372 1.00 86.50 94 LEU A CA 1
ATOM 694 C C . LEU A 1 94 ? 10.564 -7.598 -7.404 1.00 86.50 94 LEU A C 1
ATOM 696 O O . LEU A 1 94 ? 9.878 -6.710 -7.919 1.00 86.50 94 LEU A O 1
ATOM 700 N N . LEU A 1 95 ? 11.768 -7.362 -6.878 1.00 88.38 95 LEU A N 1
ATOM 701 C CA . LEU A 1 95 ? 12.428 -6.059 -6.850 1.00 88.38 95 LEU A CA 1
ATOM 702 C C . LEU A 1 95 ? 13.844 -6.075 -7.476 1.00 88.38 95 LEU A C 1
ATOM 704 O O . LEU A 1 95 ? 14.774 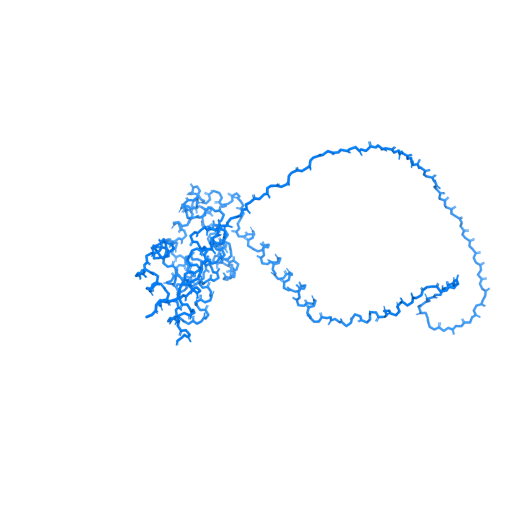-5.538 -6.868 1.00 88.38 95 LEU A O 1
ATOM 708 N N . PRO A 1 96 ? 14.062 -6.606 -8.702 1.00 88.62 96 PRO A N 1
ATOM 709 C CA . PRO A 1 96 ? 15.394 -6.596 -9.305 1.00 88.62 96 PRO A CA 1
ATOM 710 C C . PRO A 1 96 ? 15.861 -5.159 -9.550 1.00 88.62 96 PRO A C 1
ATOM 712 O O . PRO A 1 96 ? 15.231 -4.420 -10.310 1.00 88.62 96 PRO A O 1
ATOM 715 N N . HIS A 1 97 ? 16.984 -4.769 -8.943 1.00 88.25 97 HIS A N 1
ATOM 716 C CA . HIS A 1 97 ? 17.418 -3.370 -8.862 1.00 88.25 97 HIS A CA 1
ATOM 717 C C . HIS A 1 97 ? 17.452 -2.653 -10.226 1.00 88.25 97 HIS A C 1
ATOM 719 O O . HIS A 1 97 ? 16.893 -1.567 -10.379 1.00 88.25 97 HIS A O 1
ATOM 725 N N . THR A 1 98 ? 18.025 -3.290 -11.254 1.00 88.44 98 THR A N 1
ATOM 726 C CA . THR A 1 98 ? 18.105 -2.723 -12.611 1.00 88.44 98 THR A CA 1
ATOM 727 C C . THR A 1 98 ? 16.735 -2.545 -13.268 1.00 88.44 98 THR A C 1
ATOM 729 O O . THR A 1 98 ? 16.502 -1.538 -13.935 1.00 88.44 98 THR A O 1
ATOM 732 N N . ILE A 1 99 ? 15.826 -3.511 -13.099 1.00 90.81 99 ILE A N 1
ATOM 733 C CA . ILE A 1 99 ? 14.476 -3.446 -13.680 1.00 90.81 99 ILE A CA 1
ATOM 734 C C . ILE A 1 99 ? 13.672 -2.365 -12.966 1.00 90.81 99 ILE A C 1
ATOM 736 O O . ILE A 1 99 ? 13.047 -1.536 -13.623 1.00 90.81 99 ILE A O 1
ATOM 740 N N . LEU A 1 100 ? 13.740 -2.337 -11.634 1.00 93.31 100 LEU A N 1
ATOM 741 C CA . LEU A 1 100 ? 13.042 -1.365 -10.804 1.00 93.31 100 LEU A CA 1
ATOM 742 C C . LEU A 1 100 ? 13.460 0.072 -11.149 1.00 93.31 100 LEU 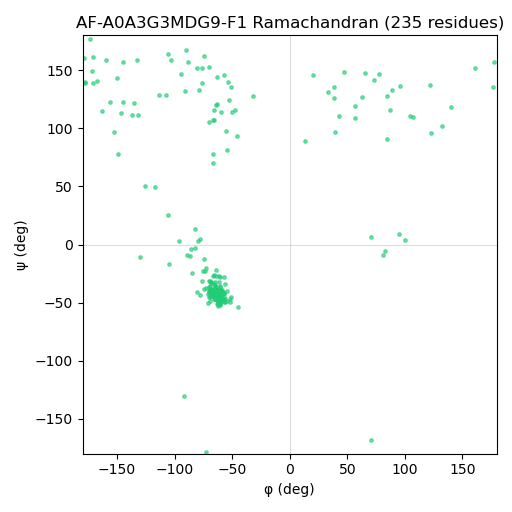A C 1
ATOM 744 O O . LEU A 1 100 ? 12.598 0.928 -11.347 1.00 93.31 100 LEU A O 1
ATOM 748 N N . ALA A 1 101 ? 14.765 0.323 -11.293 1.00 93.56 101 ALA A N 1
ATOM 749 C CA . ALA A 1 101 ? 15.290 1.634 -11.667 1.00 93.56 101 ALA A CA 1
ATOM 750 C C . ALA A 1 101 ? 14.809 2.077 -13.059 1.00 93.56 101 ALA A C 1
ATOM 752 O O . ALA A 1 101 ? 14.295 3.183 -13.213 1.00 93.56 101 ALA A O 1
ATOM 753 N N . LYS A 1 102 ? 14.905 1.206 -14.074 1.00 94.19 102 LYS A N 1
ATOM 754 C CA . LYS A 1 102 ? 14.434 1.521 -15.435 1.00 94.19 102 LYS A CA 1
ATOM 755 C C . LYS A 1 102 ? 12.926 1.757 -15.485 1.00 94.19 102 LYS A C 1
ATOM 757 O O . LYS A 1 102 ? 12.482 2.748 -16.060 1.00 94.19 102 LYS A O 1
ATOM 762 N N . ALA A 1 103 ? 12.148 0.896 -14.831 1.00 95.75 103 ALA A N 1
ATOM 763 C CA . ALA A 1 103 ? 10.700 1.037 -14.754 1.00 95.75 103 ALA A CA 1
ATOM 764 C C . ALA A 1 103 ? 10.297 2.365 -14.086 1.00 95.75 103 ALA A C 1
ATOM 766 O O . ALA A 1 103 ? 9.376 3.043 -14.548 1.00 95.75 103 ALA A O 1
ATOM 767 N N . ASN A 1 104 ? 11.017 2.784 -13.040 1.00 96.88 104 ASN A N 1
ATOM 768 C CA . ASN A 1 104 ? 10.789 4.074 -12.393 1.00 96.88 104 ASN A CA 1
ATOM 769 C C . ASN A 1 104 ? 11.277 5.283 -13.213 1.00 96.88 104 ASN A C 1
ATOM 771 O O . ASN A 1 104 ? 10.741 6.377 -13.073 1.00 96.88 104 ASN A O 1
ATOM 775 N N . ASN A 1 105 ? 12.217 5.093 -14.135 1.00 96.38 105 ASN A N 1
ATOM 776 C CA . ASN A 1 105 ? 12.607 6.127 -15.097 1.00 96.38 105 ASN A CA 1
ATOM 777 C C . ASN A 1 105 ? 11.637 6.244 -16.289 1.00 96.38 105 ASN A C 1
ATOM 779 O O . ASN A 1 105 ? 11.867 7.053 -17.183 1.00 96.38 105 ASN A O 1
ATOM 783 N N . GLY A 1 106 ? 10.544 5.472 -16.301 1.00 94.94 106 GLY A N 1
ATOM 784 C CA . GLY A 1 106 ? 9.497 5.558 -17.323 1.00 94.94 106 GLY A CA 1
ATOM 785 C C . GLY A 1 106 ? 9.642 4.569 -18.478 1.00 94.94 106 GLY A C 1
ATOM 786 O O . GLY A 1 106 ? 8.895 4.671 -19.446 1.00 94.94 106 GLY A O 1
ATOM 787 N N . ASP A 1 107 ? 10.559 3.603 -18.385 1.00 97.44 107 ASP A N 1
ATOM 788 C CA . ASP A 1 107 ? 10.664 2.518 -19.363 1.00 97.44 107 ASP A CA 1
ATOM 789 C C . ASP A 1 107 ? 9.415 1.619 -19.286 1.00 97.44 107 ASP A C 1
ATOM 791 O O . ASP A 1 107 ? 9.226 0.857 -18.330 1.00 97.44 107 ASP A O 1
ATOM 795 N N . PHE A 1 108 ? 8.549 1.734 -20.295 1.00 96.44 108 PHE A N 1
ATOM 796 C CA . PHE A 1 108 ? 7.265 1.036 -20.359 1.00 96.44 108 PHE A CA 1
ATOM 797 C C . PHE A 1 108 ? 7.415 -0.490 -20.443 1.00 96.44 108 PHE A C 1
ATOM 799 O O . PHE A 1 108 ? 6.624 -1.225 -19.842 1.00 96.44 108 PHE A O 1
ATOM 806 N N . ASP A 1 109 ? 8.447 -0.987 -21.126 1.00 95.31 109 ASP A N 1
ATOM 807 C CA . ASP A 1 109 ? 8.690 -2.425 -21.249 1.00 95.31 109 ASP A CA 1
ATOM 808 C C . ASP A 1 109 ? 9.108 -3.008 -19.900 1.00 95.31 109 ASP A C 1
ATOM 810 O O . ASP A 1 109 ? 8.655 -4.088 -19.504 1.00 95.31 109 ASP A O 1
ATOM 814 N N . MET A 1 110 ? 9.943 -2.279 -19.154 1.00 97.06 110 MET A N 1
ATOM 815 C CA . MET A 1 110 ? 10.345 -2.684 -17.806 1.00 97.06 110 MET A CA 1
ATOM 816 C C . MET A 1 110 ? 9.189 -2.583 -16.811 1.00 97.06 110 MET A C 1
ATOM 818 O O . MET A 1 110 ? 9.039 -3.481 -15.982 1.00 97.06 110 MET A O 1
ATOM 822 N N . GLN A 1 111 ? 8.332 -1.561 -16.917 1.00 96.69 111 GLN A N 1
ATOM 823 C CA . GLN A 1 111 ? 7.094 -1.479 -16.132 1.00 96.69 111 GLN A CA 1
ATOM 824 C C . GLN A 1 111 ? 6.185 -2.678 -16.402 1.00 96.69 111 GLN A C 1
ATOM 826 O O . GLN A 1 111 ? 5.736 -3.332 -15.464 1.00 96.69 111 GLN A O 1
ATOM 831 N N . THR A 1 112 ? 5.963 -3.011 -17.673 1.00 95.44 112 THR A N 1
ATOM 832 C CA . THR A 1 112 ? 5.116 -4.140 -18.073 1.00 95.44 112 THR A CA 1
ATOM 833 C C . THR A 1 112 ? 5.658 -5.457 -17.522 1.00 95.44 112 THR A C 1
ATOM 835 O O . THR A 1 112 ? 4.920 -6.207 -16.881 1.00 95.44 112 THR A O 1
ATOM 838 N N . LYS A 1 113 ? 6.962 -5.718 -17.688 1.00 94.00 113 LYS A N 1
ATOM 839 C CA . LYS A 1 113 ? 7.618 -6.917 -17.139 1.00 94.00 113 LYS A CA 1
ATOM 840 C C . LYS A 1 113 ? 7.458 -7.011 -15.622 1.00 94.00 113 LYS A C 1
ATOM 842 O O . LYS A 1 113 ? 7.081 -8.066 -15.111 1.00 94.00 113 LYS A O 1
ATOM 847 N N . LEU A 1 114 ? 7.706 -5.914 -14.910 1.00 95.81 114 LEU A N 1
ATOM 848 C CA . LEU A 1 114 ? 7.610 -5.862 -13.453 1.00 95.81 114 LEU A CA 1
ATOM 849 C C . LEU A 1 114 ? 6.168 -6.077 -12.967 1.00 95.81 114 LEU A C 1
ATOM 851 O O . LEU A 1 114 ? 5.923 -6.887 -12.074 1.00 95.81 114 LEU A O 1
ATOM 855 N N . PHE A 1 115 ? 5.189 -5.417 -13.588 1.00 96.38 115 PHE A N 1
ATOM 856 C CA . PHE A 1 115 ? 3.782 -5.561 -13.213 1.00 96.38 115 PHE A CA 1
ATOM 857 C C . PHE A 1 115 ? 3.253 -6.965 -13.495 1.00 96.38 115 PHE A C 1
ATOM 859 O O . PHE A 1 115 ? 2.539 -7.515 -12.659 1.00 96.38 115 PHE A O 1
ATOM 866 N N . GLN A 1 116 ? 3.657 -7.602 -14.596 1.00 95.31 116 GLN A N 1
ATOM 867 C CA . GLN A 1 116 ? 3.316 -9.002 -14.854 1.00 95.31 116 GLN A CA 1
ATOM 868 C C . GLN A 1 116 ? 3.866 -9.940 -13.773 1.00 95.31 116 GLN A C 1
ATOM 870 O O . GLN A 1 116 ? 3.173 -10.871 -13.359 1.00 95.31 116 GLN A O 1
ATOM 875 N N . GLN A 1 117 ? 5.087 -9.701 -13.285 1.00 94.88 117 GLN A N 1
ATOM 876 C CA . GLN A 1 117 ? 5.649 -10.467 -12.168 1.00 94.88 117 GLN A CA 1
ATOM 877 C C . GLN A 1 117 ? 4.842 -10.248 -10.883 1.00 94.88 117 GLN A C 1
ATOM 879 O O . GLN A 1 117 ? 4.475 -11.216 -10.217 1.00 94.88 117 GLN A O 1
ATOM 884 N N . TRP A 1 118 ? 4.487 -9.000 -10.567 1.00 95.94 118 TRP A N 1
ATOM 885 C CA . TRP A 1 118 ? 3.656 -8.690 -9.401 1.00 95.94 118 TRP A CA 1
ATOM 886 C C . TRP A 1 118 ? 2.278 -9.347 -9.480 1.00 95.94 118 TRP A C 1
ATOM 888 O O . TRP A 1 118 ? 1.812 -9.915 -8.492 1.00 95.94 118 TRP A O 1
ATOM 898 N N . LEU A 1 119 ? 1.620 -9.307 -10.640 1.00 95.44 119 LEU A N 1
ATOM 899 C CA . LEU A 1 119 ? 0.295 -9.901 -10.832 1.00 95.44 119 LEU A CA 1
ATOM 900 C C . LEU A 1 119 ? 0.312 -11.427 -10.685 1.00 95.44 119 LEU A C 1
ATOM 902 O O . LEU A 1 119 ? -0.623 -11.984 -10.114 1.00 95.44 119 LEU A O 1
ATOM 906 N N . LYS A 1 120 ? 1.388 -12.093 -11.122 1.00 93.81 120 LYS A N 1
ATOM 907 C CA . LYS A 1 120 ? 1.578 -13.546 -10.960 1.00 93.81 120 LYS A CA 1
ATOM 908 C C . LYS A 1 120 ? 1.962 -13.955 -9.536 1.00 93.81 120 LYS A C 1
ATOM 910 O O . LYS A 1 120 ? 1.773 -15.110 -9.161 1.00 93.81 120 LYS A O 1
ATOM 915 N N . ALA A 1 121 ? 2.520 -13.041 -8.747 1.00 92.81 121 ALA A N 1
ATOM 916 C CA . ALA A 1 121 ? 2.952 -13.336 -7.391 1.00 92.81 121 ALA A CA 1
ATOM 917 C C . ALA A 1 121 ? 1.774 -13.578 -6.434 1.00 92.81 121 ALA A C 1
ATOM 919 O O . ALA A 1 121 ? 0.678 -13.022 -6.583 1.00 92.81 121 ALA A O 1
ATOM 920 N N . LYS A 1 122 ? 2.035 -14.370 -5.386 1.00 92.00 122 LYS A N 1
ATOM 921 C CA . LYS A 1 122 ? 1.101 -14.531 -4.264 1.00 92.00 122 LYS A CA 1
ATOM 922 C C . LYS A 1 122 ? 0.788 -13.160 -3.641 1.00 92.00 122 LYS A C 1
ATOM 924 O O . LYS A 1 122 ? 1.695 -12.324 -3.569 1.00 92.00 122 LYS A O 1
ATOM 929 N N . PRO A 1 123 ? -0.444 -12.929 -3.142 1.00 91.12 123 PRO A N 1
ATOM 930 C CA . PRO A 1 123 ? -0.841 -11.634 -2.593 1.00 91.12 123 PRO A CA 1
ATOM 931 C C . PRO A 1 123 ? 0.125 -11.076 -1.547 1.00 91.12 123 PRO A C 1
ATOM 933 O O . PRO A 1 123 ? 0.498 -9.914 -1.647 1.00 91.12 123 PRO A O 1
ATOM 936 N N . GLU A 1 124 ? 0.580 -11.896 -0.602 1.00 90.06 124 GLU A N 1
ATOM 937 C CA . GLU A 1 124 ? 1.498 -11.470 0.463 1.00 90.06 124 GLU A CA 1
ATOM 938 C C . GLU A 1 124 ? 2.868 -11.031 -0.069 1.00 90.06 124 GLU A C 1
ATOM 940 O O . GLU A 1 124 ? 3.389 -9.998 0.341 1.00 90.06 124 GLU A O 1
ATOM 945 N N . VAL A 1 125 ? 3.433 -11.770 -1.030 1.00 92.00 125 VAL A N 1
ATOM 946 C CA . VAL A 1 125 ? 4.737 -11.445 -1.634 1.00 92.00 125 VAL A CA 1
ATOM 947 C C . VAL A 1 125 ? 4.641 -10.131 -2.410 1.00 92.00 125 VAL A C 1
ATOM 949 O O . VAL A 1 125 ? 5.478 -9.245 -2.245 1.00 92.00 125 VAL A O 1
ATOM 952 N N . ARG A 1 126 ? 3.572 -9.955 -3.197 1.00 95.19 126 ARG A N 1
ATOM 953 C CA . ARG A 1 126 ? 3.306 -8.698 -3.911 1.00 95.19 126 ARG A CA 1
ATOM 954 C C . ARG A 1 126 ? 3.127 -7.523 -2.945 1.00 95.19 126 ARG A C 1
ATOM 956 O O . ARG A 1 126 ? 3.691 -6.458 -3.181 1.00 95.19 126 ARG A O 1
ATOM 963 N N . GLN A 1 127 ? 2.345 -7.704 -1.880 1.00 94.06 127 GLN A N 1
ATOM 964 C CA . GLN A 1 127 ? 2.129 -6.674 -0.856 1.00 94.06 127 GLN A CA 1
ATOM 965 C C . GLN A 1 127 ? 3.450 -6.258 -0.214 1.00 94.06 127 GLN A C 1
ATOM 967 O O . GLN A 1 127 ? 3.749 -5.070 -0.150 1.00 94.06 127 GLN A O 1
ATOM 972 N N . ASN A 1 128 ? 4.274 -7.223 0.189 1.00 92.06 128 ASN A N 1
ATOM 973 C CA . ASN A 1 128 ? 5.564 -6.949 0.811 1.00 92.06 128 ASN A CA 1
ATOM 974 C C . ASN A 1 128 ? 6.528 -6.230 -0.142 1.00 92.06 128 ASN A C 1
ATOM 976 O O . ASN A 1 128 ? 7.218 -5.302 0.283 1.00 92.06 128 ASN A O 1
ATOM 980 N N . ALA A 1 129 ? 6.549 -6.600 -1.426 1.00 93.94 129 ALA A N 1
ATOM 981 C CA . ALA A 1 129 ? 7.360 -5.915 -2.432 1.00 93.94 129 ALA A CA 1
ATOM 982 C C . ALA A 1 129 ? 6.945 -4.442 -2.588 1.00 93.94 129 ALA A C 1
ATOM 984 O O . ALA A 1 129 ? 7.782 -3.541 -2.501 1.00 93.94 129 ALA A O 1
ATOM 985 N N . ILE A 1 130 ? 5.643 -4.173 -2.724 1.00 95.00 130 ILE A N 1
ATOM 986 C CA . ILE A 1 130 ? 5.121 -2.805 -2.859 1.00 95.00 130 ILE A CA 1
ATOM 987 C C . ILE A 1 130 ? 5.333 -1.999 -1.568 1.00 95.00 130 ILE A C 1
ATOM 989 O O . ILE A 1 130 ? 5.781 -0.852 -1.629 1.00 95.00 130 ILE A O 1
ATOM 993 N N . SER A 1 131 ? 5.088 -2.590 -0.395 1.00 93.25 131 SER A N 1
ATOM 994 C CA . SER A 1 131 ? 5.367 -1.956 0.900 1.00 93.25 131 SER A CA 1
ATOM 995 C C . SER A 1 131 ? 6.851 -1.633 1.069 1.00 93.25 131 SER A C 1
ATOM 997 O O . SER A 1 131 ? 7.180 -0.579 1.606 1.00 93.25 131 SER A O 1
ATOM 999 N N . THR A 1 132 ? 7.752 -2.480 0.564 1.00 92.38 132 THR A N 1
ATOM 1000 C CA . THR A 1 132 ? 9.203 -2.235 0.593 1.00 92.38 132 THR A CA 1
ATOM 1001 C C . THR A 1 132 ? 9.587 -1.036 -0.272 1.00 92.38 132 THR A C 1
ATOM 1003 O O . THR A 1 132 ? 10.323 -0.169 0.196 1.00 92.38 132 THR A O 1
ATOM 1006 N N . ILE A 1 133 ? 9.024 -0.911 -1.480 1.00 93.44 133 ILE A N 1
ATOM 1007 C CA . ILE A 1 133 ? 9.189 0.286 -2.327 1.00 93.44 133 ILE A CA 1
ATOM 1008 C C . ILE A 1 133 ? 8.716 1.540 -1.575 1.00 93.44 133 ILE A C 1
ATOM 1010 O O . ILE A 1 133 ? 9.441 2.533 -1.466 1.00 93.44 133 ILE A O 1
ATOM 1014 N N . MET A 1 134 ? 7.512 1.484 -0.997 1.00 91.81 134 MET A N 1
ATOM 1015 C CA . MET A 1 134 ? 6.935 2.603 -0.248 1.00 91.81 134 MET A CA 1
ATOM 1016 C C . MET A 1 134 ? 7.719 2.939 1.025 1.00 91.81 134 MET A C 1
ATOM 1018 O O . MET A 1 134 ? 7.771 4.102 1.425 1.00 91.81 134 MET A O 1
ATOM 1022 N N . ARG A 1 135 ? 8.335 1.958 1.683 1.00 91.12 135 ARG A N 1
ATOM 1023 C CA . ARG A 1 135 ? 9.171 2.189 2.862 1.00 91.12 135 ARG A CA 1
ATOM 1024 C C . ARG A 1 135 ? 10.479 2.874 2.481 1.00 91.12 135 ARG A C 1
ATOM 1026 O O . ARG A 1 135 ? 10.788 3.900 3.078 1.00 91.12 135 ARG A O 1
ATOM 1033 N N . ASN A 1 136 ? 11.187 2.333 1.489 1.00 88.06 136 ASN A N 1
ATOM 1034 C CA . ASN A 1 136 ? 12.562 2.719 1.172 1.00 88.06 136 ASN A CA 1
ATOM 1035 C C . ASN A 1 136 ? 12.669 4.084 0.479 1.00 88.06 136 ASN A C 1
ATOM 1037 O O . ASN A 1 136 ? 13.593 4.824 0.787 1.00 88.06 136 ASN A O 1
ATOM 1041 N N . GLY A 1 137 ? 11.737 4.422 -0.420 1.00 82.38 137 GLY A N 1
ATOM 1042 C CA . GLY A 1 137 ? 11.725 5.732 -1.100 1.00 82.38 137 GLY A CA 1
ATOM 1043 C C . GLY A 1 137 ? 10.377 6.457 -1.064 1.00 82.38 137 GLY A C 1
ATOM 1044 O O . GLY A 1 137 ? 10.259 7.636 -1.388 1.00 82.38 137 GLY A O 1
ATOM 1045 N N . GLY A 1 138 ? 9.310 5.776 -0.638 1.00 84.50 138 GLY A N 1
ATOM 1046 C CA . GLY A 1 138 ? 7.985 6.388 -0.618 1.00 84.50 138 GLY A CA 1
ATOM 1047 C C . GLY A 1 138 ? 7.409 6.613 -2.008 1.00 84.50 138 GLY A C 1
ATOM 1048 O O . GLY A 1 138 ? 7.877 6.082 -3.014 1.00 84.50 138 GLY A O 1
ATOM 1049 N N . TYR A 1 139 ? 6.319 7.379 -2.043 1.00 84.06 139 TYR A N 1
ATOM 1050 C CA . TYR A 1 139 ? 5.656 7.687 -3.303 1.00 84.06 139 TYR A CA 1
ATOM 1051 C C . TYR A 1 139 ? 6.487 8.609 -4.188 1.00 84.06 139 TYR A C 1
ATOM 1053 O O . TYR A 1 139 ? 6.359 8.530 -5.401 1.00 84.06 139 TYR A O 1
ATOM 1061 N N . ASP A 1 140 ? 7.283 9.499 -3.603 1.00 87.50 140 ASP A N 1
ATOM 1062 C CA . ASP A 1 140 ? 7.919 10.574 -4.359 1.00 87.50 140 ASP A CA 1
ATOM 1063 C C . ASP A 1 140 ? 9.132 10.055 -5.142 1.00 87.50 140 ASP A C 1
ATOM 1065 O O . ASP A 1 140 ? 9.206 10.297 -6.348 1.00 87.50 140 ASP A O 1
ATOM 1069 N N . ASP A 1 141 ? 9.977 9.221 -4.527 1.00 91.81 141 ASP A N 1
ATOM 1070 C CA . ASP A 1 141 ? 11.118 8.599 -5.214 1.00 91.81 141 ASP A CA 1
ATOM 1071 C C . ASP A 1 141 ? 10.670 7.606 -6.291 1.00 91.81 141 ASP A C 1
ATOM 1073 O O . ASP A 1 141 ? 11.301 7.489 -7.338 1.00 91.81 141 ASP A O 1
ATOM 1077 N N . TYR A 1 142 ? 9.545 6.918 -6.066 1.00 94.69 142 TYR A N 1
ATOM 1078 C CA . TYR A 1 142 ? 8.984 5.930 -6.992 1.00 94.69 142 TYR A CA 1
ATOM 1079 C C . TYR A 1 142 ? 7.741 6.429 -7.737 1.00 94.69 142 TYR A C 1
ATOM 1081 O O . TYR A 1 142 ? 6.881 5.639 -8.143 1.00 94.69 142 TYR A O 1
ATOM 1089 N N . LYS A 1 143 ? 7.607 7.750 -7.907 1.00 94.88 143 LYS A N 1
ATOM 1090 C CA . LYS A 1 143 ? 6.378 8.381 -8.409 1.00 94.88 143 LYS A CA 1
ATOM 1091 C C . LYS A 1 143 ? 5.957 7.840 -9.762 1.00 94.88 143 LYS A C 1
ATOM 1093 O O . LYS A 1 143 ? 4.778 7.538 -9.945 1.00 94.88 143 LYS A O 1
ATOM 1098 N N . THR A 1 144 ? 6.888 7.724 -10.702 1.00 96.62 144 THR A N 1
ATOM 1099 C CA . THR A 1 144 ? 6.608 7.247 -12.061 1.00 96.62 144 THR A CA 1
ATOM 1100 C C . THR A 1 144 ? 6.103 5.810 -12.031 1.00 96.62 144 THR A C 1
ATOM 1102 O O . THR A 1 144 ? 5.023 5.529 -12.553 1.00 96.62 144 THR A O 1
ATOM 1105 N N . LEU A 1 145 ? 6.826 4.920 -11.342 1.00 97.12 145 LEU A N 1
ATOM 1106 C CA . LEU A 1 145 ? 6.459 3.513 -11.212 1.00 97.12 145 LEU A CA 1
ATOM 1107 C C . LEU A 1 145 ? 5.097 3.340 -10.526 1.00 97.12 145 LEU A C 1
ATOM 1109 O O . LEU A 1 145 ? 4.226 2.635 -11.033 1.00 97.12 145 LEU A O 1
ATOM 1113 N N . LEU A 1 146 ? 4.892 3.993 -9.381 1.00 96.44 146 LEU A N 1
ATOM 1114 C CA . LEU A 1 146 ? 3.666 3.859 -8.593 1.00 96.44 146 LEU A CA 1
ATOM 1115 C C . LEU A 1 146 ? 2.465 4.515 -9.282 1.00 96.44 146 LEU A C 1
ATOM 1117 O O . LEU A 1 146 ? 1.345 4.019 -9.168 1.00 96.44 146 LEU A O 1
ATOM 1121 N N . THR A 1 147 ? 2.678 5.589 -10.045 1.00 96.31 147 THR A N 1
ATOM 1122 C CA . THR A 1 147 ? 1.628 6.179 -10.887 1.00 96.31 147 THR A CA 1
ATOM 1123 C C . THR A 1 147 ? 1.229 5.210 -11.998 1.00 96.31 147 THR A C 1
ATOM 1125 O O . THR A 1 147 ? 0.037 4.953 -12.172 1.00 96.31 147 THR A O 1
ATOM 1128 N N . ALA A 1 148 ? 2.198 4.614 -12.699 1.00 97.00 148 ALA A N 1
ATOM 1129 C CA . ALA A 1 148 ? 1.928 3.612 -13.726 1.00 97.00 148 ALA A CA 1
ATOM 1130 C C . ALA A 1 148 ? 1.197 2.389 -13.145 1.00 97.00 148 ALA A C 1
ATOM 1132 O O . ALA A 1 148 ? 0.186 1.950 -13.690 1.00 97.00 148 ALA A O 1
ATOM 1133 N N . TRP A 1 149 ? 1.621 1.903 -11.976 1.00 97.06 149 TRP A N 1
ATOM 1134 C CA . TRP A 1 149 ? 0.961 0.801 -11.276 1.00 97.06 149 TRP A CA 1
ATOM 1135 C C . TRP A 1 149 ? -0.485 1.129 -10.877 1.00 97.06 149 TRP A C 1
ATOM 1137 O O . TRP A 1 149 ? -1.401 0.320 -11.056 1.00 97.06 149 TRP A O 1
ATOM 1147 N N . ARG A 1 150 ? -0.727 2.344 -10.371 1.00 95.00 150 ARG A N 1
ATOM 1148 C CA . ARG A 1 150 ? -2.070 2.811 -10.002 1.00 95.00 150 ARG A CA 1
ATOM 1149 C C . ARG A 1 150 ? -3.037 2.742 -11.184 1.00 95.00 150 ARG A C 1
ATOM 1151 O O . ARG A 1 150 ? -4.179 2.322 -10.984 1.00 95.00 150 ARG A O 1
ATOM 1158 N N . TYR A 1 151 ? -2.584 3.129 -12.375 1.00 95.06 151 TYR A N 1
ATOM 1159 C CA . TYR A 1 151 ? -3.404 3.188 -13.588 1.00 95.06 151 TYR A CA 1
ATOM 1160 C C . TYR A 1 151 ? -3.296 1.953 -14.489 1.00 95.06 151 TYR A C 1
ATOM 1162 O O . TYR A 1 151 ? -3.949 1.902 -15.528 1.00 95.06 151 TYR A O 1
ATOM 1170 N N . ASN A 1 152 ? -2.540 0.933 -14.085 1.00 95.56 152 ASN A N 1
ATOM 1171 C CA . ASN A 1 152 ? -2.481 -0.329 -14.806 1.00 95.56 152 ASN A CA 1
ATOM 1172 C C . ASN A 1 152 ? -3.865 -1.018 -14.800 1.00 95.56 152 ASN A C 1
ATOM 1174 O O . ASN A 1 152 ? -4.450 -1.299 -13.745 1.00 95.56 152 ASN A O 1
ATOM 1178 N N . SER A 1 153 ? -4.411 -1.262 -15.992 1.00 94.38 153 SER A N 1
ATOM 1179 C CA . SER A 1 153 ? -5.740 -1.854 -16.172 1.00 94.38 153 SER A CA 1
ATOM 1180 C C . SER A 1 153 ? -5.771 -3.327 -15.760 1.00 94.38 153 SER A C 1
ATOM 1182 O O . SER A 1 153 ? -6.711 -3.740 -15.082 1.00 94.38 153 SER A O 1
ATOM 1184 N N . GLU A 1 154 ? -4.722 -4.096 -16.071 1.00 94.88 154 GLU A N 1
ATOM 1185 C CA . GLU A 1 154 ? -4.606 -5.522 -15.726 1.00 94.88 154 GLU A CA 1
ATOM 1186 C C . GLU A 1 154 ? -4.697 -5.762 -14.214 1.00 94.88 154 GLU A C 1
ATOM 1188 O O . GLU A 1 154 ? -5.391 -6.679 -13.770 1.00 94.88 154 GLU A O 1
ATOM 1193 N N . ARG A 1 155 ? -4.090 -4.885 -13.405 1.00 95.31 155 ARG A N 1
ATOM 1194 C CA . ARG A 1 155 ? -4.241 -4.863 -11.943 1.00 95.31 155 ARG A CA 1
ATOM 1195 C C . ARG A 1 155 ? -5.704 -4.777 -11.528 1.00 95.31 155 ARG A C 1
ATOM 1197 O O . ARG A 1 155 ? -6.163 -5.536 -10.674 1.00 95.31 155 ARG A O 1
ATOM 1204 N N . THR A 1 156 ? -6.438 -3.849 -12.132 1.00 90.62 156 THR A N 1
ATOM 1205 C CA . THR A 1 156 ? -7.840 -3.588 -11.794 1.00 90.62 156 THR A CA 1
ATOM 1206 C C . THR A 1 156 ? -8.741 -4.751 -12.206 1.00 90.62 156 THR A C 1
ATOM 1208 O O . THR A 1 156 ? -9.638 -5.102 -11.429 1.00 90.62 156 THR A O 1
ATOM 1211 N N . THR A 1 157 ? -8.486 -5.348 -13.374 1.00 94.06 157 THR A N 1
ATOM 1212 C CA . THR A 1 157 ? -9.168 -6.550 -13.884 1.00 94.06 157 THR A CA 1
ATOM 1213 C C . THR A 1 157 ? -8.894 -7.764 -13.000 1.00 94.06 157 THR A C 1
ATOM 1215 O O . THR A 1 157 ? -9.810 -8.516 -12.692 1.00 94.06 157 THR A O 1
ATOM 1218 N N . SER A 1 158 ? -7.670 -7.893 -12.489 1.00 92.88 158 SER A N 1
ATOM 1219 C CA . SER A 1 158 ? -7.261 -8.980 -11.588 1.00 92.88 158 SER A CA 1
ATOM 1220 C C . SER A 1 158 ? -7.739 -8.797 -10.138 1.00 92.88 158 SER A C 1
ATOM 1222 O O . SER A 1 158 ? -7.347 -9.555 -9.256 1.00 92.88 158 SER A O 1
ATOM 1224 N N . GLY A 1 159 ? -8.535 -7.760 -9.845 1.00 92.94 159 GLY A N 1
ATOM 1225 C CA . GLY A 1 159 ? -9.029 -7.474 -8.492 1.00 92.94 159 GLY A CA 1
ATOM 1226 C C . GLY A 1 159 ? -7.961 -6.980 -7.506 1.00 92.94 159 GLY A C 1
ATOM 1227 O O . GLY A 1 159 ? -8.257 -6.785 -6.324 1.00 92.94 159 GLY A O 1
ATOM 1228 N N . VAL A 1 160 ? -6.741 -6.729 -7.983 1.00 95.38 160 VAL A N 1
ATOM 1229 C CA . VAL A 1 160 ? -5.595 -6.353 -7.156 1.00 95.38 160 VAL A CA 1
ATOM 1230 C C . VAL A 1 160 ? -5.679 -4.873 -6.784 1.00 95.38 160 VAL A C 1
ATOM 1232 O O . VAL A 1 160 ? -5.940 -4.006 -7.618 1.00 95.38 160 VAL A O 1
ATOM 1235 N N . GLY A 1 161 ? -5.463 -4.569 -5.509 1.00 94.25 161 GLY A N 1
ATOM 1236 C CA . GLY A 1 161 ? -5.354 -3.212 -4.987 1.00 94.25 161 GLY A CA 1
ATOM 1237 C C . GLY A 1 161 ? -4.027 -2.534 -5.347 1.00 94.25 161 GLY A C 1
ATOM 1238 O O . GLY A 1 161 ? -3.050 -3.186 -5.706 1.00 94.25 161 GLY A O 1
ATOM 1239 N N . PHE A 1 162 ? -3.973 -1.212 -5.246 1.00 95.00 162 PHE A N 1
ATOM 1240 C CA . PHE A 1 162 ? -2.770 -0.403 -5.381 1.00 95.00 162 PHE A CA 1
ATOM 1241 C C . PHE A 1 162 ? -1.670 -0.873 -4.422 1.00 95.00 162 PHE A C 1
ATOM 1243 O O . PHE A 1 162 ? -0.527 -1.001 -4.843 1.00 95.00 162 PHE A O 1
ATOM 1250 N N . HIS A 1 163 ? -2.002 -1.240 -3.182 1.00 94.38 163 HIS A N 1
ATOM 1251 C CA . HIS A 1 163 ? -1.014 -1.777 -2.238 1.00 94.38 163 HIS A CA 1
ATOM 1252 C C . HIS A 1 163 ? -0.731 -3.281 -2.431 1.00 94.38 163 HIS A C 1
ATOM 1254 O O . HIS A 1 163 ? -0.171 -3.931 -1.556 1.00 94.38 163 HIS A O 1
ATOM 1260 N N . GLY A 1 164 ? -1.157 -3.883 -3.548 1.00 92.38 164 GLY A N 1
ATOM 1261 C CA . GLY A 1 164 ? -0.918 -5.298 -3.855 1.00 92.38 164 GLY A CA 1
ATOM 1262 C C . GLY A 1 164 ? -1.897 -6.285 -3.214 1.00 92.38 164 GLY A C 1
ATOM 1263 O O . GLY A 1 164 ? -1.849 -7.475 -3.531 1.00 92.38 164 GLY A O 1
ATOM 1264 N N . SER A 1 165 ? -2.800 -5.817 -2.352 1.00 92.00 165 SER A N 1
ATOM 1265 C CA . SER A 1 165 ? -3.864 -6.630 -1.751 1.00 92.00 165 SER A CA 1
ATOM 1266 C C . SER A 1 165 ? -5.144 -6.564 -2.593 1.00 92.00 165 SER A C 1
ATOM 1268 O O . SER A 1 165 ? -5.086 -6.746 -3.808 1.00 92.00 165 SER A O 1
ATOM 1270 N N . THR A 1 166 ? -6.295 -6.286 -1.983 1.00 93.56 166 THR A N 1
ATOM 1271 C CA . THR A 1 166 ? -7.587 -6.108 -2.653 1.00 93.56 166 THR A CA 1
ATOM 1272 C C . THR A 1 166 ? -7.994 -4.635 -2.706 1.00 93.56 166 THR A C 1
ATOM 1274 O O . THR A 1 166 ? -7.513 -3.796 -1.940 1.00 93.56 166 THR A O 1
ATOM 1277 N N . LYS A 1 167 ? -8.963 -4.312 -3.570 1.00 91.69 167 LYS A N 1
ATOM 1278 C CA . LYS A 1 167 ? -9.579 -2.971 -3.607 1.00 91.69 167 LYS A CA 1
ATOM 1279 C C . LYS A 1 167 ? -10.256 -2.589 -2.283 1.00 91.69 167 LYS A C 1
ATOM 1281 O O . LYS A 1 167 ? -10.380 -1.404 -1.992 1.00 91.69 167 LYS A O 1
ATOM 1286 N N . ALA A 1 168 ? -10.732 -3.562 -1.502 1.00 94.31 168 ALA A N 1
ATOM 1287 C CA . ALA A 1 168 ? -11.353 -3.303 -0.203 1.00 94.31 168 ALA A CA 1
ATOM 1288 C C . ALA A 1 168 ? -10.318 -2.815 0.820 1.00 94.31 168 ALA A C 1
ATOM 1290 O O . ALA A 1 168 ? -10.570 -1.838 1.519 1.00 94.31 168 ALA A O 1
ATOM 1291 N N . VAL A 1 169 ? -9.131 -3.426 0.826 1.00 95.94 169 VAL A N 1
ATOM 1292 C CA . VAL A 1 169 ? -8.005 -3.005 1.669 1.00 95.94 169 VAL A CA 1
ATOM 1293 C C . VAL A 1 169 ? -7.560 -1.581 1.323 1.00 95.94 169 VAL A C 1
ATOM 1295 O O . VAL A 1 169 ? -7.428 -0.749 2.215 1.00 95.94 169 VAL A O 1
ATOM 1298 N N . ASP A 1 170 ? -7.432 -1.238 0.037 1.00 93.75 170 ASP A N 1
ATOM 1299 C CA . ASP A 1 170 ? -7.053 0.129 -0.364 1.00 93.75 170 ASP A CA 1
ATOM 1300 C C . ASP A 1 170 ? -8.050 1.202 0.087 1.00 93.75 170 ASP A C 1
ATOM 1302 O O . ASP A 1 170 ? -7.656 2.334 0.369 1.00 93.75 170 ASP A O 1
ATOM 1306 N N . LYS A 1 171 ? -9.348 0.877 0.157 1.00 95.25 171 LYS A N 1
ATOM 1307 C CA . LYS A 1 171 ? -10.374 1.818 0.638 1.00 95.25 171 LYS A CA 1
ATOM 1308 C C . LYS A 1 171 ? -10.179 2.189 2.109 1.00 95.25 171 LYS A C 1
ATOM 1310 O O . LYS A 1 171 ? -10.669 3.239 2.525 1.00 95.25 171 LYS A O 1
ATOM 1315 N N . LEU A 1 172 ? -9.470 1.356 2.873 1.00 97.19 172 LEU A N 1
ATOM 1316 C CA . LEU A 1 172 ? -9.057 1.645 4.246 1.00 97.19 172 LEU A CA 1
ATOM 1317 C C . LEU A 1 172 ? -7.738 2.420 4.316 1.00 97.19 172 LEU A C 1
ATOM 1319 O O . LEU A 1 172 ? -7.403 2.933 5.381 1.00 97.19 172 LEU A O 1
ATOM 1323 N N . LEU A 1 173 ? -7.025 2.563 3.194 1.00 95.56 173 LEU A N 1
ATOM 1324 C CA . LEU A 1 173 ? -5.756 3.283 3.097 1.00 95.56 173 LEU A CA 1
ATOM 1325 C C . LEU A 1 173 ? -5.801 4.521 2.169 1.00 95.56 173 LEU A C 1
ATOM 1327 O O . LEU A 1 173 ? -4.931 4.688 1.307 1.00 95.56 173 LEU A O 1
ATOM 1331 N N . PRO A 1 174 ? -6.783 5.436 2.309 1.00 94.50 174 PRO A N 1
ATOM 1332 C CA . PRO A 1 174 ? -6.819 6.657 1.513 1.00 94.50 174 PRO A CA 1
ATOM 1333 C C . PRO A 1 174 ? -5.697 7.617 1.933 1.00 94.50 174 PRO A C 1
ATOM 1335 O O . PRO A 1 174 ? -5.803 8.292 2.957 1.00 94.50 174 PRO A O 1
ATOM 1338 N N . ARG A 1 175 ? -4.646 7.727 1.105 1.00 91.00 175 ARG A N 1
ATOM 1339 C CA . ARG A 1 175 ? -3.432 8.525 1.379 1.00 91.00 175 ARG A CA 1
ATOM 1340 C C . ARG A 1 175 ? -3.720 9.919 1.941 1.00 91.00 175 ARG A C 1
ATOM 1342 O O . ARG A 1 175 ? -3.254 10.246 3.020 1.00 91.00 175 ARG A O 1
ATOM 1349 N N . GLY A 1 176 ? -4.555 10.713 1.268 1.00 92.75 176 GLY A N 1
ATOM 1350 C CA . GLY A 1 176 ? -4.840 12.083 1.714 1.00 92.75 176 GLY A CA 1
ATOM 1351 C C . GLY A 1 176 ? -5.539 12.174 3.078 1.00 92.75 176 GLY A C 1
ATOM 1352 O O . GLY A 1 176 ? -5.380 13.168 3.782 1.00 92.75 176 GLY A O 1
ATOM 1353 N N . LEU A 1 177 ? -6.302 11.149 3.471 1.00 96.44 177 LEU A N 1
ATOM 1354 C CA . LEU A 1 177 ? -6.925 11.088 4.795 1.00 96.44 177 LEU A CA 1
ATOM 1355 C C . LEU A 1 177 ? -5.920 10.613 5.851 1.00 96.44 177 LEU A C 1
ATOM 1357 O O . LEU A 1 177 ? -5.882 11.188 6.934 1.00 96.44 177 LEU A O 1
ATOM 1361 N N . ILE A 1 178 ? -5.085 9.622 5.514 1.00 95.75 178 ILE A N 1
ATOM 1362 C CA . ILE A 1 178 ? -3.967 9.153 6.348 1.00 95.75 178 ILE A CA 1
ATOM 1363 C C . ILE A 1 178 ? -3.026 10.313 6.674 1.00 95.75 178 ILE A C 1
ATOM 1365 O O . ILE A 1 178 ? -2.728 10.535 7.844 1.00 95.75 178 ILE A O 1
ATOM 1369 N N . ASP A 1 179 ? -2.619 11.088 5.669 1.00 93.50 179 ASP A N 1
ATOM 1370 C CA . ASP A 1 179 ? -1.694 12.210 5.839 1.00 93.50 179 ASP A CA 1
AT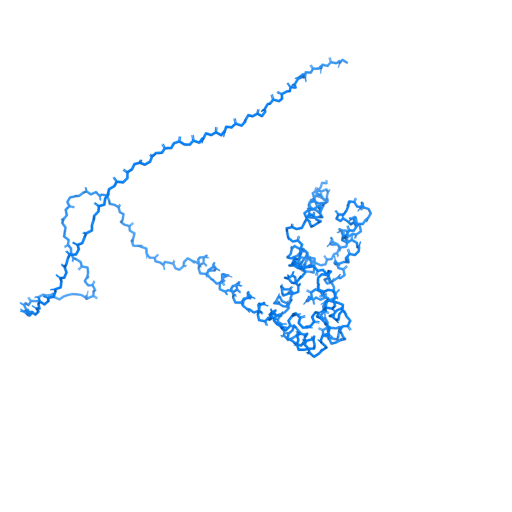OM 1371 C C . ASP A 1 179 ? -2.285 13.263 6.791 1.00 93.50 179 ASP A C 1
ATOM 1373 O O . ASP A 1 179 ? -1.646 13.666 7.765 1.00 93.50 179 ASP A O 1
ATOM 1377 N N . LYS A 1 180 ? -3.553 13.650 6.589 1.00 96.88 180 LYS A N 1
ATOM 1378 C CA . LYS A 1 180 ? -4.261 14.582 7.485 1.00 96.88 180 LYS A CA 1
ATOM 1379 C C . LYS A 1 180 ? -4.404 14.031 8.906 1.00 96.88 180 LYS A C 1
ATOM 1381 O O . LYS A 1 180 ? -4.183 14.763 9.872 1.00 96.88 180 LYS A O 1
ATOM 1386 N N . ALA A 1 181 ? -4.747 12.752 9.050 1.00 96.81 181 ALA A N 1
ATOM 1387 C CA . ALA A 1 181 ? -4.888 12.102 10.350 1.00 96.81 181 ALA A CA 1
ATOM 1388 C C . ALA A 1 181 ? -3.541 12.021 11.098 1.00 96.81 181 ALA A C 1
ATOM 1390 O O . ALA A 1 181 ? -3.469 12.299 12.301 1.00 96.81 181 ALA A O 1
ATOM 1391 N N . ALA A 1 182 ? -2.453 11.719 10.386 1.00 95.12 182 ALA A N 1
ATOM 1392 C CA . ALA A 1 182 ? -1.090 11.688 10.914 1.00 95.12 182 ALA A CA 1
ATOM 1393 C C . ALA A 1 182 ? -0.577 13.076 11.343 1.00 95.12 182 ALA A C 1
ATOM 1395 O O . ALA A 1 182 ? 0.270 13.174 12.238 1.00 95.12 182 ALA A O 1
ATOM 1396 N N . LEU A 1 183 ? -1.101 14.147 10.738 1.00 95.88 183 LEU A N 1
ATOM 1397 C CA . LEU A 1 183 ? -0.829 15.541 11.107 1.00 95.88 183 LEU A CA 1
ATOM 1398 C C . LEU A 1 183 ? -1.671 16.052 12.286 1.00 95.88 183 LEU A C 1
ATOM 1400 O O . LEU A 1 183 ? -1.460 17.174 12.731 1.00 95.88 183 LEU A O 1
ATOM 1404 N N . GLY A 1 184 ? -2.593 15.250 12.826 1.00 93.69 184 GLY A N 1
ATOM 1405 C CA . GLY A 1 184 ? -3.376 15.645 14.000 1.00 93.69 184 GLY A CA 1
ATOM 1406 C C . GLY A 1 184 ? -4.784 16.146 13.717 1.00 93.69 184 GLY A C 1
ATOM 1407 O O . GLY A 1 184 ? -5.474 16.517 14.660 1.00 93.69 184 GLY A O 1
ATOM 1408 N N . ASN A 1 185 ? -5.243 16.129 12.464 1.00 97.56 185 ASN A N 1
ATOM 1409 C CA . ASN A 1 185 ? -6.606 16.544 12.154 1.00 97.56 185 ASN A CA 1
ATOM 1410 C C . ASN A 1 185 ? -7.623 15.570 12.785 1.00 97.56 185 ASN A C 1
ATOM 1412 O O . ASN A 1 185 ? -7.669 14.394 12.420 1.00 97.56 185 ASN A O 1
ATOM 1416 N N . VAL A 1 186 ? -8.425 16.074 13.728 1.00 95.19 186 VAL A N 1
ATOM 1417 C CA . VAL A 1 186 ? -9.378 15.281 14.524 1.00 95.19 186 VAL A CA 1
ATOM 1418 C C . VAL A 1 186 ? -10.448 14.643 13.640 1.00 95.19 186 VAL A C 1
ATOM 1420 O O . VAL A 1 186 ? -10.598 13.427 13.653 1.00 95.19 186 VAL A O 1
ATOM 1423 N N . GLN A 1 187 ? -11.097 15.428 12.777 1.00 96.62 187 GLN A N 1
ATOM 1424 C CA . GLN A 1 187 ? -12.141 14.930 11.876 1.00 96.62 187 GLN A CA 1
ATOM 1425 C C . GLN A 1 187 ? -11.615 13.841 10.923 1.00 96.62 187 GLN A C 1
ATOM 1427 O O . GLN A 1 187 ? -12.291 12.846 10.653 1.00 96.62 187 GLN A O 1
ATOM 1432 N N . ALA A 1 188 ? -10.390 14.004 10.415 1.00 97.81 188 ALA A N 1
ATOM 1433 C CA . ALA A 1 188 ? -9.744 13.013 9.564 1.00 97.81 188 ALA A CA 1
ATOM 1434 C C . ALA A 1 188 ? -9.451 11.713 10.324 1.00 97.81 188 ALA A C 1
ATOM 1436 O O . ALA A 1 188 ? -9.654 10.637 9.765 1.00 97.81 188 ALA A O 1
ATOM 1437 N N . ARG A 1 189 ? -9.005 11.809 11.586 1.00 96.56 189 ARG A N 1
ATOM 1438 C CA . ARG A 1 189 ? -8.791 10.649 12.465 1.00 96.56 189 ARG A CA 1
ATOM 1439 C C . ARG A 1 189 ? -10.091 9.913 12.730 1.00 96.56 189 ARG A C 1
ATOM 1441 O O . ARG A 1 189 ? -10.148 8.727 12.449 1.00 96.56 189 ARG A O 1
ATOM 1448 N N . GLU A 1 190 ? -11.132 10.606 13.177 1.00 95.31 190 GLU A N 1
ATOM 1449 C CA . GLU A 1 190 ? -12.449 10.008 13.431 1.00 95.31 190 GLU A CA 1
ATOM 1450 C C . GLU A 1 190 ? -12.996 9.306 12.185 1.00 95.31 190 GLU A C 1
ATOM 1452 O O . GLU A 1 190 ? -13.414 8.152 12.243 1.00 95.31 190 GLU A O 1
ATOM 1457 N N . THR A 1 191 ? -12.907 9.963 11.025 1.00 97.50 191 THR A N 1
ATOM 1458 C CA . THR A 1 191 ? -13.354 9.382 9.752 1.00 97.50 191 THR A CA 1
ATOM 1459 C C . THR A 1 191 ? -12.547 8.135 9.379 1.00 97.50 191 THR A C 1
ATOM 1461 O O . THR A 1 191 ? -13.114 7.139 8.927 1.00 97.50 191 THR A O 1
ATOM 1464 N N . LEU A 1 192 ? -11.220 8.179 9.520 1.00 98.06 192 LEU A N 1
ATOM 1465 C CA . LEU A 1 192 ? -10.337 7.066 9.168 1.00 98.06 192 LEU A CA 1
ATOM 1466 C C . LEU A 1 192 ? -10.515 5.884 10.126 1.00 98.06 192 LEU A C 1
ATOM 1468 O O . LEU A 1 192 ? -10.697 4.753 9.686 1.00 98.06 192 LEU A O 1
ATOM 1472 N N . PHE A 1 193 ? -10.504 6.152 11.426 1.00 97.50 193 PHE A N 1
ATOM 1473 C CA . PHE A 1 193 ? -10.621 5.150 12.478 1.00 97.50 193 PHE A CA 1
ATOM 1474 C C . PHE A 1 193 ? -12.013 4.522 12.495 1.00 97.50 193 PHE A C 1
ATOM 1476 O O . PHE A 1 193 ? -12.123 3.303 12.592 1.00 97.50 193 PHE A O 1
ATOM 1483 N N . GLY A 1 194 ? -13.067 5.311 12.264 1.00 96.31 194 GLY A N 1
ATOM 1484 C CA . GLY A 1 194 ? -14.420 4.792 12.071 1.00 96.31 194 GLY A CA 1
ATOM 1485 C C . GLY A 1 194 ? -14.512 3.830 10.883 1.00 96.31 194 GLY A C 1
ATOM 1486 O O . GLY A 1 194 ? -15.122 2.767 10.994 1.00 96.31 194 GLY A O 1
ATOM 1487 N N . LYS A 1 195 ? -13.835 4.132 9.762 1.00 97.06 195 LYS A N 1
ATOM 1488 C CA . LYS A 1 195 ? -13.736 3.198 8.623 1.00 97.06 195 LYS A CA 1
ATOM 1489 C C . LYS A 1 195 ? -13.008 1.908 8.993 1.00 97.06 195 LYS A C 1
ATOM 1491 O O . LYS A 1 195 ? -13.409 0.849 8.524 1.00 97.06 195 LYS A O 1
ATOM 1496 N N . TRP A 1 196 ? -11.947 1.987 9.794 1.00 97.44 196 TRP A N 1
ATOM 1497 C CA . TRP A 1 196 ? -11.213 0.803 10.242 1.00 97.44 196 TRP A CA 1
ATOM 1498 C C . TRP A 1 196 ? -12.049 -0.067 11.180 1.00 97.44 196 TRP A C 1
ATOM 1500 O O . TRP A 1 196 ? -12.087 -1.275 10.982 1.00 97.44 196 TRP A O 1
ATOM 1510 N N . ILE A 1 197 ? -12.756 0.525 12.147 1.00 96.81 197 ILE A N 1
ATOM 1511 C CA . ILE A 1 197 ? -13.634 -0.206 13.074 1.00 96.81 197 ILE A CA 1
ATOM 1512 C C . ILE A 1 197 ? -14.783 -0.902 12.341 1.00 96.81 197 ILE A C 1
ATOM 1514 O O . ILE A 1 197 ? -15.073 -2.057 12.630 1.00 96.81 197 ILE A O 1
ATOM 1518 N N . ALA A 1 198 ? -15.413 -0.222 11.381 1.00 96.38 198 ALA A N 1
ATOM 1519 C CA . ALA A 1 198 ? -16.555 -0.764 10.646 1.00 96.38 198 ALA A CA 1
ATOM 1520 C C . ALA A 1 198 ? -16.181 -1.842 9.610 1.00 96.38 198 ALA A C 1
ATOM 1522 O O . ALA A 1 198 ? -17.064 -2.494 9.053 1.00 96.38 198 ALA A O 1
ATOM 1523 N N . ALA A 1 199 ? -14.894 -2.006 9.294 1.00 97.12 199 ALA A N 1
ATOM 1524 C CA . ALA A 1 199 ? -14.445 -2.970 8.301 1.00 97.12 199 ALA A CA 1
ATOM 1525 C C . ALA A 1 199 ? -14.372 -4.400 8.871 1.00 97.12 199 ALA A C 1
ATOM 1527 O O . ALA A 1 199 ? -14.078 -4.574 10.055 1.00 97.12 199 ALA A O 1
ATOM 1528 N N . PRO A 1 200 ? -14.545 -5.441 8.028 1.00 97.75 200 PRO A N 1
ATOM 1529 C CA . PRO A 1 200 ? -14.259 -6.818 8.423 1.00 97.75 200 PRO A CA 1
ATOM 1530 C C . PRO A 1 200 ? -12.835 -6.950 8.974 1.00 97.75 200 PRO A C 1
ATOM 1532 O O . PRO A 1 200 ? -11.906 -6.365 8.406 1.00 97.75 200 PRO A O 1
ATOM 1535 N N . SER A 1 201 ? -12.662 -7.737 10.041 1.00 95.88 201 SER A N 1
ATOM 1536 C CA . SER A 1 201 ? -11.385 -7.878 10.759 1.00 95.88 201 SER A CA 1
ATOM 1537 C C . SER A 1 201 ? -10.229 -8.210 9.822 1.00 95.88 201 SER A C 1
ATOM 1539 O O . SER A 1 201 ? -9.252 -7.477 9.791 1.00 95.88 201 SER A O 1
ATOM 1541 N N . GLU A 1 202 ? -10.383 -9.211 8.957 1.00 95.25 202 GLU A N 1
ATOM 1542 C CA . GLU A 1 202 ? -9.343 -9.616 8.003 1.00 95.25 202 GLU A CA 1
ATOM 1543 C C . GLU A 1 202 ? -8.906 -8.469 7.068 1.00 95.25 202 GLU A C 1
ATOM 1545 O O . GLU A 1 202 ? -7.716 -8.262 6.816 1.00 95.25 202 GLU A O 1
ATOM 1550 N N . THR A 1 203 ? -9.861 -7.666 6.582 1.00 95.69 203 THR A N 1
ATOM 1551 C CA . THR A 1 203 ? -9.571 -6.526 5.695 1.00 95.69 203 THR A CA 1
ATOM 1552 C C . THR A 1 203 ? -8.873 -5.402 6.459 1.00 95.69 203 THR A C 1
ATOM 1554 O O . THR A 1 203 ? -7.910 -4.819 5.954 1.00 95.69 203 THR A O 1
ATOM 1557 N N . ARG A 1 204 ? -9.342 -5.105 7.676 1.00 96.88 204 ARG A N 1
ATOM 1558 C CA . ARG A 1 204 ? -8.736 -4.111 8.567 1.00 96.88 204 ARG A CA 1
ATOM 1559 C C . ARG A 1 204 ? -7.312 -4.507 8.938 1.00 96.88 204 ARG A C 1
ATOM 1561 O O . ARG A 1 204 ? -6.406 -3.698 8.784 1.00 96.88 204 ARG A O 1
ATOM 1568 N N . ASP A 1 205 ? -7.108 -5.738 9.383 1.00 95.94 205 ASP A N 1
ATOM 1569 C CA . ASP A 1 205 ? -5.822 -6.215 9.885 1.00 95.94 205 ASP A CA 1
ATOM 1570 C C . ASP A 1 205 ? -4.788 -6.253 8.747 1.00 95.94 205 ASP A C 1
ATOM 1572 O O . ASP A 1 205 ? -3.652 -5.807 8.919 1.00 95.94 205 ASP A O 1
ATOM 1576 N N . THR A 1 206 ? -5.208 -6.641 7.537 1.00 95.38 206 THR A N 1
ATOM 1577 C CA . THR A 1 206 ? -4.377 -6.529 6.327 1.00 95.38 206 THR A CA 1
ATOM 1578 C C . THR A 1 206 ? -4.008 -5.074 6.017 1.00 95.38 206 THR A C 1
ATOM 1580 O O . THR A 1 206 ? -2.849 -4.779 5.723 1.00 95.38 206 THR A O 1
ATOM 1583 N N . ALA A 1 207 ? -4.964 -4.141 6.095 1.00 96.38 207 ALA A N 1
ATOM 1584 C CA . ALA A 1 207 ? -4.700 -2.722 5.856 1.00 96.38 207 ALA A CA 1
ATOM 1585 C C . ALA A 1 207 ? -3.715 -2.138 6.881 1.00 96.38 207 ALA A C 1
ATOM 1587 O O . ALA A 1 207 ? -2.767 -1.449 6.503 1.00 96.38 207 ALA A O 1
ATOM 1588 N N . LEU A 1 208 ? -3.904 -2.446 8.166 1.00 96.06 208 LEU A N 1
ATOM 1589 C CA . LEU A 1 208 ? -3.024 -1.995 9.244 1.00 96.06 208 LEU A CA 1
ATOM 1590 C C . LEU A 1 208 ? -1.615 -2.585 9.112 1.00 96.06 208 LEU A C 1
ATOM 1592 O O . LEU A 1 208 ? -0.642 -1.859 9.309 1.00 96.06 208 LEU A O 1
ATOM 1596 N N . LYS A 1 209 ? -1.491 -3.852 8.699 1.00 95.38 209 LYS A N 1
ATOM 1597 C CA . LYS A 1 209 ? -0.195 -4.472 8.392 1.00 95.38 209 LYS A CA 1
ATOM 1598 C C . LYS A 1 209 ? 0.529 -3.746 7.256 1.00 95.38 209 LYS A C 1
ATOM 1600 O O . LYS A 1 209 ? 1.687 -3.380 7.409 1.00 95.38 209 LYS A O 1
ATOM 1605 N N . ILE A 1 210 ? -0.155 -3.460 6.147 1.00 94.75 210 ILE A N 1
ATOM 1606 C CA . ILE A 1 210 ? 0.427 -2.698 5.026 1.00 94.75 210 ILE A CA 1
ATOM 1607 C C . ILE A 1 210 ? 0.870 -1.300 5.478 1.00 94.75 210 ILE A C 1
ATOM 1609 O O . ILE A 1 210 ? 1.958 -0.839 5.122 1.00 94.75 210 ILE A O 1
ATOM 1613 N N . LEU A 1 211 ? 0.040 -0.614 6.269 1.00 94.69 211 LEU A N 1
ATOM 1614 C CA . LEU A 1 211 ? 0.359 0.709 6.803 1.00 94.69 211 LEU A CA 1
ATOM 1615 C C . LEU A 1 211 ? 1.602 0.669 7.700 1.00 94.69 211 LEU A C 1
ATOM 1617 O O . LEU A 1 211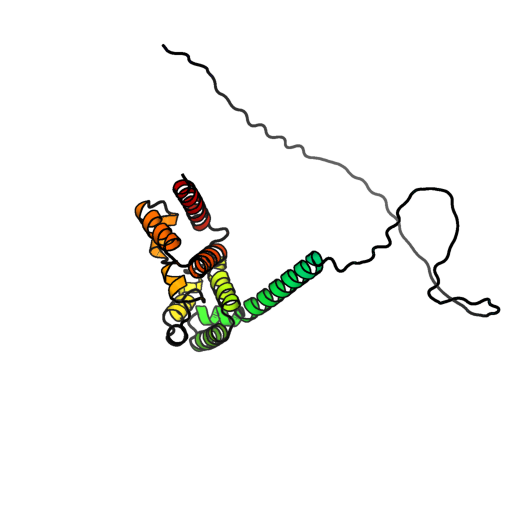 ? 2.469 1.535 7.587 1.00 94.69 211 LEU A O 1
ATOM 1621 N N . HIS A 1 212 ? 1.703 -0.347 8.554 1.00 94.56 212 HIS A N 1
ATOM 1622 C CA . HIS A 1 212 ? 2.879 -0.602 9.372 1.00 94.56 212 HIS A CA 1
ATOM 1623 C C . HIS A 1 212 ? 4.117 -0.857 8.508 1.00 94.56 212 HIS A C 1
ATOM 1625 O O . HIS A 1 212 ? 5.117 -0.161 8.653 1.00 94.56 212 HIS A O 1
ATOM 1631 N N . ASP A 1 213 ? 4.048 -1.780 7.552 1.00 92.94 213 ASP A N 1
ATOM 1632 C CA . ASP A 1 213 ? 5.218 -2.211 6.781 1.00 92.94 213 ASP A CA 1
ATOM 1633 C C . ASP A 1 213 ? 5.765 -1.116 5.851 1.00 92.94 213 ASP A C 1
ATOM 1635 O O . ASP A 1 213 ? 6.978 -1.034 5.641 1.00 92.94 213 ASP A O 1
ATOM 1639 N N . SER A 1 214 ? 4.888 -0.252 5.328 1.00 91.81 214 SER A N 1
ATOM 1640 C CA . SER A 1 214 ? 5.242 0.901 4.480 1.00 91.81 214 SER A CA 1
ATOM 1641 C C . SER A 1 214 ? 5.624 2.165 5.269 1.00 91.81 214 SER A C 1
ATOM 1643 O O . SER A 1 214 ? 6.321 3.053 4.753 1.00 91.81 214 SER A O 1
ATOM 1645 N N . GLY A 1 215 ? 5.140 2.270 6.510 1.00 90.19 215 GLY A N 1
ATOM 1646 C CA . GLY A 1 215 ? 5.260 3.442 7.373 1.00 90.19 215 GLY A CA 1
ATOM 1647 C C . GLY A 1 215 ? 6.288 3.315 8.495 1.00 90.19 215 GLY A C 1
ATOM 1648 O O . GLY A 1 215 ? 6.677 4.338 9.059 1.00 90.19 215 GLY A O 1
ATOM 1649 N N . MET A 1 216 ? 6.740 2.104 8.830 1.00 87.88 216 MET A N 1
ATOM 1650 C CA . MET A 1 216 ? 7.676 1.858 9.929 1.00 87.88 216 MET A CA 1
ATOM 1651 C C . MET A 1 216 ? 8.910 2.763 9.826 1.00 87.88 216 MET A C 1
ATOM 1653 O O . MET A 1 216 ? 9.475 2.958 8.751 1.00 87.88 216 MET A O 1
ATOM 1657 N N . GLY A 1 217 ? 9.306 3.343 10.961 1.00 86.94 217 GLY A N 1
ATOM 1658 C CA . GLY A 1 217 ? 10.4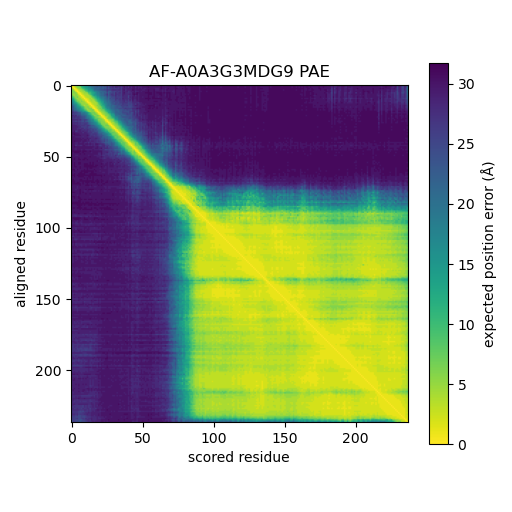17 4.293 11.050 1.00 86.94 217 GLY A CA 1
ATOM 1659 C C . GLY A 1 217 ? 10.062 5.732 10.652 1.00 86.94 217 GLY A C 1
ATOM 1660 O O . GLY A 1 217 ? 10.850 6.638 10.909 1.00 86.94 217 GLY A O 1
ATOM 1661 N N . LYS A 1 218 ? 8.873 5.991 10.085 1.00 90.31 218 LYS A N 1
ATOM 1662 C CA . LYS A 1 218 ? 8.447 7.347 9.701 1.00 90.31 218 LYS A CA 1
ATOM 1663 C C . LYS A 1 218 ? 7.679 8.032 10.841 1.00 90.31 218 LYS A C 1
ATOM 1665 O O . LYS A 1 218 ? 6.699 7.471 11.337 1.00 90.31 218 LYS A O 1
ATOM 1670 N N . PRO A 1 219 ? 7.997 9.294 11.195 1.00 92.38 219 PRO A N 1
ATOM 1671 C CA . PRO A 1 219 ? 7.289 10.021 12.255 1.00 92.38 219 PRO A CA 1
ATOM 1672 C C . PRO A 1 219 ? 5.773 10.132 12.040 1.00 92.38 219 PRO A C 1
ATOM 1674 O O . PRO A 1 219 ? 5.002 10.114 12.999 1.00 92.38 219 PRO A O 1
ATOM 1677 N N . ALA A 1 220 ? 5.333 10.243 10.782 1.00 91.56 220 ALA A N 1
ATOM 1678 C CA . ALA A 1 220 ? 3.914 10.290 10.433 1.00 91.56 220 ALA A CA 1
ATOM 1679 C C . ALA A 1 220 ? 3.177 9.006 10.846 1.00 91.56 220 ALA A C 1
ATOM 1681 O O . ALA A 1 220 ? 2.110 9.083 11.456 1.00 91.56 220 ALA A O 1
ATOM 1682 N N . TYR A 1 221 ? 3.781 7.843 10.588 1.00 93.94 221 TYR A N 1
ATOM 1683 C CA . TYR A 1 221 ? 3.236 6.558 11.009 1.00 93.94 221 TYR A CA 1
ATOM 1684 C C . TYR A 1 221 ? 3.172 6.456 12.537 1.00 93.94 221 TYR A C 1
ATOM 1686 O O . TYR A 1 221 ? 2.113 6.153 13.078 1.00 93.94 221 TYR A O 1
ATOM 1694 N N . THR A 1 222 ? 4.251 6.802 13.249 1.00 94.62 222 THR A N 1
ATOM 1695 C CA . THR A 1 222 ? 4.286 6.755 14.723 1.00 94.62 222 THR A CA 1
ATOM 1696 C C . THR A 1 222 ? 3.181 7.598 15.361 1.00 94.62 222 THR A C 1
ATOM 1698 O O . THR A 1 222 ? 2.522 7.149 16.305 1.00 94.62 222 THR A O 1
ATOM 1701 N N . ARG A 1 223 ? 2.931 8.805 14.831 1.00 95.06 223 ARG A N 1
ATOM 1702 C CA . ARG A 1 223 ? 1.840 9.676 15.297 1.00 95.06 223 ARG A CA 1
ATOM 1703 C C . ARG A 1 223 ? 0.469 9.070 15.032 1.00 95.06 223 ARG A C 1
ATOM 1705 O O . ARG A 1 223 ? -0.390 9.116 15.910 1.00 95.06 223 ARG A O 1
ATOM 1712 N N . LEU A 1 224 ? 0.261 8.521 13.837 1.00 96.69 224 LEU A N 1
ATOM 1713 C CA . LEU A 1 224 ? -1.007 7.906 13.461 1.00 96.69 224 LEU A CA 1
ATOM 1714 C C . LEU A 1 224 ? -1.298 6.659 14.303 1.00 96.69 224 LEU A C 1
ATOM 1716 O O . LEU A 1 224 ? -2.389 6.548 14.853 1.00 96.69 224 LEU A O 1
ATOM 1720 N N . ASN A 1 225 ? -0.310 5.777 14.465 1.00 95.94 225 ASN A N 1
ATOM 1721 C CA . ASN A 1 225 ? -0.434 4.563 15.267 1.00 95.94 225 ASN A CA 1
ATOM 1722 C C . ASN A 1 225 ? -0.711 4.888 16.742 1.00 95.94 225 ASN A C 1
ATOM 1724 O O . ASN A 1 225 ? -1.627 4.335 17.340 1.00 95.94 225 ASN A O 1
ATOM 1728 N N . SER A 1 226 ? 0.007 5.859 17.317 1.00 94.62 226 SER A N 1
ATOM 1729 C CA . SER A 1 226 ? -0.266 6.328 18.683 1.00 94.62 226 SER A CA 1
ATOM 1730 C C . SER A 1 226 ? -1.690 6.871 18.844 1.00 94.62 226 SER A C 1
ATOM 1732 O O . SER A 1 226 ? -2.337 6.617 19.856 1.00 94.62 226 SER A O 1
ATOM 1734 N N . ALA A 1 227 ? -2.189 7.622 17.857 1.00 95.25 227 ALA A N 1
ATOM 1735 C CA . ALA A 1 227 ? -3.553 8.147 17.881 1.00 95.25 227 ALA A CA 1
ATOM 1736 C C . ALA A 1 227 ? -4.601 7.031 17.771 1.00 95.25 227 ALA A C 1
ATOM 1738 O O . ALA A 1 227 ? -5.607 7.075 18.473 1.00 95.25 227 ALA A O 1
ATOM 1739 N N . TRP A 1 228 ? -4.343 6.022 16.941 1.00 96.12 228 TRP A N 1
ATOM 1740 C CA . TRP A 1 228 ? -5.199 4.848 16.806 1.00 96.12 228 TRP A CA 1
ATOM 1741 C C . TRP A 1 228 ? -5.295 4.047 18.110 1.00 96.12 228 TRP A C 1
ATOM 1743 O O . TRP A 1 228 ? -6.395 3.739 18.558 1.00 96.12 228 TRP A O 1
ATOM 1753 N N . LEU A 1 229 ? -4.165 3.784 18.774 1.00 94.75 229 LEU A N 1
ATOM 1754 C CA . LEU A 1 229 ? -4.149 3.078 20.060 1.00 94.75 229 LEU A CA 1
ATOM 1755 C C . LEU A 1 229 ? -4.925 3.831 21.151 1.00 94.75 229 LEU A C 1
ATOM 1757 O O . LEU A 1 229 ? -5.644 3.217 21.933 1.00 94.75 229 LEU A O 1
ATOM 1761 N N . ARG A 1 230 ? -4.822 5.167 21.195 1.00 94.12 230 ARG A N 1
ATOM 1762 C CA . ARG A 1 230 ? -5.622 5.985 22.123 1.00 94.12 230 ARG A CA 1
ATOM 1763 C C . ARG A 1 230 ? -7.114 5.886 21.827 1.00 94.12 230 ARG A C 1
ATOM 1765 O O . ARG A 1 230 ? -7.885 5.664 22.750 1.00 94.12 230 ARG A O 1
ATOM 1772 N N . TYR A 1 231 ? -7.487 5.990 20.555 1.00 93.38 231 TYR A N 1
ATOM 1773 C CA . TYR A 1 231 ? -8.875 5.863 20.120 1.00 93.38 231 TYR A CA 1
ATOM 1774 C C . TYR A 1 231 ? -9.478 4.507 20.518 1.00 93.38 231 TYR A C 1
ATOM 1776 O O . TYR A 1 231 ? -10.583 4.452 21.046 1.00 93.38 231 TYR A O 1
ATOM 1784 N N . LEU A 1 232 ? -8.728 3.412 20.354 1.00 92.44 232 LEU A N 1
ATOM 1785 C CA . LEU A 1 232 ? -9.159 2.089 20.814 1.00 92.44 232 LEU A CA 1
ATOM 1786 C C . LEU A 1 232 ? -9.369 2.029 22.334 1.00 92.44 232 LEU A C 1
ATOM 1788 O O . LEU A 1 232 ? -10.362 1.471 22.785 1.00 92.44 232 LEU A O 1
ATOM 1792 N N . ASN A 1 233 ? -8.475 2.632 23.121 1.00 92.75 233 ASN A N 1
ATOM 1793 C CA . ASN A 1 233 ? -8.608 2.667 24.581 1.00 92.75 233 ASN A CA 1
ATOM 1794 C C . ASN A 1 233 ? -9.814 3.489 25.058 1.00 92.75 233 ASN A C 1
ATOM 1796 O O . ASN A 1 233 ? -10.321 3.250 26.152 1.00 92.75 233 ASN A O 1
ATOM 1800 N N . GLU A 1 234 ? -10.249 4.476 24.276 1.00 91.44 234 GLU A N 1
ATOM 1801 C CA . GLU A 1 234 ? -11.437 5.282 24.571 1.00 91.44 234 GLU A CA 1
ATOM 1802 C C . GLU A 1 234 ? -12.736 4.525 24.273 1.00 91.44 234 GLU A C 1
ATOM 1804 O O . GLU A 1 234 ? -13.705 4.715 24.994 1.00 91.44 234 GLU A O 1
ATOM 1809 N N . LEU A 1 235 ? -12.749 3.627 23.281 1.00 86.56 235 LEU A N 1
ATOM 1810 C CA . LEU A 1 235 ? -13.926 2.816 22.934 1.00 86.56 235 LEU A CA 1
ATOM 1811 C C . LEU A 1 235 ? -14.252 1.702 23.940 1.00 86.56 235 LEU A C 1
ATOM 1813 O O . LEU A 1 235 ? -15.360 1.174 23.922 1.00 86.56 235 LEU A O 1
ATOM 1817 N N . VAL A 1 236 ? -13.282 1.295 24.761 1.00 80.19 236 VAL A N 1
ATOM 1818 C CA . VAL A 1 236 ? -13.437 0.210 25.749 1.00 80.19 236 VAL A CA 1
ATOM 1819 C C . VAL A 1 236 ? -13.945 0.734 27.105 1.00 80.19 236 VAL A C 1
ATOM 1821 O O . VAL A 1 236 ? -14.284 -0.062 27.978 1.00 80.19 236 VAL A O 1
ATOM 1824 N N . LYS A 1 237 ? -14.001 2.059 27.291 1.00 60.06 237 LYS A N 1
ATOM 1825 C CA . LYS A 1 237 ? -14.534 2.715 28.495 1.00 60.06 237 LYS A CA 1
ATOM 1826 C C . LYS A 1 237 ? -16.023 2.997 28.362 1.00 60.06 237 LYS A C 1
ATOM 1828 O O . LYS A 1 237 ? -16.702 2.894 29.404 1.00 60.06 237 LYS A O 1
#

Mean predicted aligned error: 17.08 Å

Organism: NCBI:txid708041

Secondary structure (DSSP, 8-state):
-----------------------------------------------S-----------------------HHHHHHHHHHHHHHHHHHHHHHT--HHHHHHHHTT-HHHHHHHHHHHHHS-HHHHHHHHHHHHHHTHHHHTHHHHHHHHH-HHHHHTTB-TTSSBHHHHHT--HHHHHHHHTT-HHHHHHHHHHHHHS-HHHHHHHHHHHHHHHTT-HHHHHHHHHHHHHHHHHT-

Sequence (237 aa):
MRVCSVLLVAAAALIAISSAIEPSATSTVKVAEVQARGADKRFLRSHQTEEEQGDSDVNEEEDDSEERGINVDDALAILRGAVKSRNNDAVDALLPHTILAKANNGDFDMQTKLFQQWLKAKPEVRQNAISTIMRNGGYDDYKTLLTAWRYNSERTTSGVGFHGSTKAVDKLLPRGLIDKAALGNVQARETLFGKWIAAPSETRDTALKILHDSGMGKPAYTRLNSAWLRYLNELVK

Foldseek 3Di:
DDDDDDDDDDDDDDDDDDDDDDDDDDDDDDDDDDDDDDDDDDDDDDDDDDDDDDDDDDDDDDDDPPPPPVPVVVVVVVVVVVVVVVLVVLLVVLCPPVLLVCLLVVNPVSLVVSVVSLLPDDLVSSLLNLLVVLQPPRCPSSVNSLVCLCPDVVCVVSQADSSSHGPLLVVLVDPVLLQCLLVPNPVSLCVSLVSLVPDDPVSSVVSVVSLCSSCPPPSSSVSNVVSSVVVVVVVVD

Radius of gyration: 31.51 Å; Cα contacts (8 Å, |Δi|>4): 158; chains: 1; bounding box: 71×86×74 Å

InterPro domains:
  IPR031825 RXLR phytopathogen effector protein [PF16810] (2-150)

pLDDT: mean 74.67, std 25.1, range [28.95, 98.06]

Solvent-accessible surface area (backbone atoms only — not comparable to full-atom values): 14709 Å² total; per-residue (Å²): 136,88,84,87,88,80,89,90,85,89,87,89,84,89,87,87,87,81,88,86,86,87,83,91,88,87,90,89,86,91,84,89,90,88,89,81,87,82,89,82,90,83,88,86,90,75,86,88,76,85,81,88,84,83,89,78,88,85,79,77,89,76,94,70,85,72,72,76,66,78,49,63,64,57,54,48,49,51,48,50,49,51,50,50,49,53,44,48,56,55,20,50,69,72,52,46,66,73,49,52,53,42,16,39,73,62,38,60,68,40,38,51,54,50,48,54,51,45,70,73,41,56,53,68,42,26,21,51,36,49,23,47,48,35,45,76,52,27,64,76,75,35,38,53,36,53,52,51,57,64,68,37,60,68,44,58,74,69,51,38,16,80,62,32,49,36,56,70,29,42,70,71,58,49,61,76,45,50,54,42,25,30,72,63,39,62,70,38,36,53,57,52,51,52,52,45,69,75,37,60,64,71,48,35,53,52,34,52,50,48,50,45,61,27,26,65,96,37,71,51,40,55,45,33,52,54,51,50,56,52,53,54,60,60,75,77,107

Nearest PDB structures (foldseek):
  3f31-assembly1_B  TM=1.844E-01  e=7.774E+00  Homo sapiens